Protein AF-A0A1R2CT62-F1 (afdb_monomer)

Structure (mmCIF, N/CA/C/O backbone):
data_AF-A0A1R2CT62-F1
#
_entry.id   AF-A0A1R2CT62-F1
#
loop_
_atom_site.group_PDB
_atom_site.id
_atom_site.type_symbol
_atom_site.label_atom_id
_atom_site.label_alt_id
_atom_site.label_comp_id
_atom_site.label_asym_id
_atom_site.label_entity_id
_atom_site.label_seq_id
_atom_site.pdbx_PDB_ins_code
_atom_site.Cartn_x
_atom_site.Cartn_y
_atom_site.Cartn_z
_atom_site.occupancy
_atom_site.B_iso_or_equiv
_atom_site.auth_seq_id
_atom_site.auth_comp_id
_atom_site.auth_asym_id
_atom_site.auth_atom_id
_atom_site.pdbx_PDB_model_num
ATOM 1 N N . MET A 1 1 ? -86.715 -60.891 124.800 1.00 49.69 1 MET A N 1
ATOM 2 C CA . MET A 1 1 ? -87.182 -59.932 123.768 1.00 49.69 1 MET A CA 1
ATOM 3 C C . MET A 1 1 ? -86.561 -58.540 123.911 1.00 49.69 1 MET A C 1
ATOM 5 O O . MET A 1 1 ? -86.033 -58.045 122.928 1.00 49.69 1 MET A O 1
ATOM 9 N N . TRP A 1 2 ? -86.536 -57.931 125.104 1.00 50.94 2 TRP A N 1
ATOM 10 C CA . TRP A 1 2 ? -86.015 -56.563 125.315 1.00 50.94 2 TRP A CA 1
ATOM 11 C C . TRP A 1 2 ? -84.510 -56.355 125.034 1.00 50.94 2 TRP A C 1
ATOM 13 O O . TRP A 1 2 ? -84.116 -55.269 124.623 1.00 50.94 2 TRP A O 1
ATOM 23 N N . SER A 1 3 ? -83.669 -57.382 125.193 1.00 56.50 3 SER A N 1
ATOM 24 C CA . SER A 1 3 ? -82.226 -57.294 124.897 1.00 56.50 3 SER A CA 1
ATOM 25 C C . SER A 1 3 ? -81.911 -57.166 123.395 1.00 56.50 3 SER A C 1
ATOM 27 O O . SER A 1 3 ? -80.983 -56.441 123.051 1.00 56.50 3 SER A O 1
ATOM 29 N N . ASN A 1 4 ? -82.707 -57.771 122.503 1.00 60.12 4 ASN A N 1
ATOM 30 C CA . ASN A 1 4 ? -82.481 -57.675 121.052 1.00 60.12 4 ASN A CA 1
ATOM 31 C C . ASN A 1 4 ? -82.849 -56.297 120.497 1.00 60.12 4 ASN A C 1
ATOM 33 O O . ASN A 1 4 ? -82.135 -55.769 119.657 1.00 60.12 4 ASN A O 1
ATOM 37 N N . ILE A 1 5 ? -83.930 -55.687 120.993 1.00 60.44 5 ILE A N 1
ATOM 38 C CA . ILE A 1 5 ? -84.374 -54.358 120.538 1.00 60.44 5 ILE A CA 1
ATOM 39 C C . ILE A 1 5 ? -83.326 -53.292 120.883 1.00 60.44 5 ILE A C 1
ATOM 41 O O . ILE A 1 5 ? -83.066 -52.398 120.084 1.00 60.44 5 ILE A O 1
ATOM 45 N N . LYS A 1 6 ? -82.684 -53.407 122.052 1.00 66.56 6 LYS A N 1
ATOM 46 C CA . LYS A 1 6 ? -81.653 -52.463 122.496 1.00 66.56 6 LYS A CA 1
ATOM 47 C C . LYS A 1 6 ? -80.358 -52.580 121.681 1.00 66.56 6 LYS A C 1
ATOM 49 O O . LYS A 1 6 ? -79.756 -51.557 121.377 1.00 66.56 6 LYS A O 1
ATOM 54 N N . ASN A 1 7 ? -79.974 -53.796 121.282 1.00 72.06 7 ASN A N 1
ATOM 55 C CA . ASN A 1 7 ? -78.826 -54.009 120.395 1.00 72.06 7 ASN A CA 1
ATOM 56 C C . ASN A 1 7 ? -79.101 -53.493 118.978 1.00 72.06 7 ASN A C 1
ATOM 58 O O . ASN A 1 7 ? -78.291 -52.736 118.459 1.00 72.06 7 ASN A O 1
ATOM 62 N N . ILE A 1 8 ? -80.275 -53.792 118.410 1.00 70.56 8 ILE A N 1
ATOM 63 C CA . ILE A 1 8 ? -80.673 -53.296 117.080 1.00 70.56 8 ILE A CA 1
ATOM 64 C C . ILE A 1 8 ? -80.717 -51.760 117.059 1.00 70.56 8 ILE A C 1
ATOM 66 O O . ILE A 1 8 ? -80.268 -51.139 116.101 1.00 70.56 8 ILE A O 1
ATOM 70 N N . ALA A 1 9 ? -81.218 -51.127 118.125 1.00 70.75 9 ALA A N 1
ATOM 71 C CA . ALA A 1 9 ? -81.239 -49.669 118.230 1.00 70.75 9 ALA A CA 1
ATOM 72 C C . ALA A 1 9 ? -79.828 -49.062 118.326 1.00 70.75 9 ALA A C 1
ATOM 74 O O . ALA A 1 9 ? -79.563 -48.046 117.690 1.00 70.75 9 ALA A O 1
ATOM 75 N N . ASN A 1 10 ? -78.913 -49.681 119.079 1.00 76.88 10 ASN A N 1
ATOM 76 C CA . ASN A 1 10 ? -77.524 -49.223 119.153 1.00 76.88 10 ASN A CA 1
ATOM 77 C C . ASN A 1 10 ? -76.788 -49.397 117.818 1.00 76.88 10 ASN A C 1
ATOM 79 O O . ASN A 1 10 ? -76.099 -48.477 117.393 1.00 76.88 10 ASN A O 1
ATOM 83 N N . GLU A 1 11 ? -76.958 -50.532 117.141 1.00 77.31 11 GLU A N 1
ATOM 84 C CA . GLU A 1 11 ? -76.366 -50.776 115.819 1.00 77.31 11 GLU A CA 1
ATOM 85 C C . GLU A 1 11 ? -76.900 -49.787 114.776 1.00 77.31 11 GLU A C 1
ATOM 87 O O . GLU A 1 11 ? -76.126 -49.252 113.989 1.00 77.31 11 GLU A O 1
ATOM 92 N N . ALA A 1 12 ? -78.196 -49.460 114.821 1.00 72.69 12 ALA A N 1
ATOM 93 C CA . ALA A 1 12 ? -78.788 -48.448 113.949 1.00 72.69 12 ALA A CA 1
ATOM 94 C C . ALA A 1 12 ? -78.240 -47.035 114.219 1.00 72.69 12 ALA A C 1
ATOM 96 O O . ALA A 1 12 ? -78.052 -46.265 113.280 1.00 72.69 12 ALA A O 1
ATOM 97 N N . ILE A 1 13 ? -77.964 -46.688 115.481 1.00 73.75 13 ILE A N 1
ATOM 98 C CA . ILE A 1 13 ? -77.362 -45.396 115.842 1.00 73.75 13 ILE A CA 1
ATOM 99 C C . ILE A 1 13 ? -75.909 -45.324 115.366 1.00 73.75 13 ILE A C 1
ATOM 101 O O . ILE A 1 13 ? -75.524 -44.315 114.781 1.00 73.75 13 ILE A O 1
ATOM 105 N N . VAL A 1 14 ? -75.117 -46.381 115.573 1.00 79.38 14 VAL A N 1
ATOM 106 C CA . VAL A 1 14 ? -73.725 -46.438 115.097 1.00 79.38 14 VAL A CA 1
ATOM 107 C C . VAL A 1 14 ? -73.685 -46.371 113.570 1.00 79.38 14 VAL A C 1
ATOM 109 O O . VAL A 1 14 ? -72.989 -45.522 113.028 1.00 79.38 14 VAL A O 1
ATOM 112 N N . ALA A 1 15 ? -74.526 -47.145 112.878 1.00 74.75 15 ALA A N 1
ATOM 113 C CA . ALA A 1 15 ? -74.627 -47.093 111.422 1.00 74.75 15 ALA A CA 1
ATOM 114 C C . ALA A 1 15 ? -75.057 -45.707 110.913 1.00 74.75 15 ALA A C 1
ATOM 116 O O . ALA A 1 15 ? -74.540 -45.233 109.909 1.00 74.75 15 ALA A O 1
ATOM 117 N N . ALA A 1 16 ? -75.975 -45.021 111.601 1.00 71.56 16 ALA A N 1
ATOM 118 C CA . ALA A 1 16 ? -76.387 -43.669 111.222 1.00 71.56 16 ALA A CA 1
ATOM 119 C C . ALA A 1 16 ? -75.278 -42.624 111.438 1.00 71.56 16 ALA A C 1
ATOM 121 O O . ALA A 1 16 ? -75.177 -41.675 110.659 1.00 71.56 16 ALA A O 1
ATOM 122 N N . ILE A 1 17 ? -74.451 -42.787 112.477 1.00 74.44 17 ILE A N 1
ATOM 123 C CA . ILE A 1 17 ? -73.275 -41.941 112.716 1.00 74.44 17 ILE A CA 1
ATOM 124 C C . ILE A 1 17 ? -72.226 -42.193 111.631 1.00 74.44 17 ILE A C 1
ATOM 126 O O . ILE A 1 17 ? -71.783 -41.227 111.013 1.00 74.44 17 ILE A O 1
ATOM 130 N N . ASP A 1 18 ? -71.920 -43.457 111.332 1.00 78.38 18 ASP A N 1
ATOM 131 C CA . ASP A 1 18 ? -70.970 -43.836 110.282 1.00 78.38 18 ASP A CA 1
ATOM 132 C C . ASP A 1 18 ? -71.423 -43.319 108.911 1.00 78.38 18 ASP A C 1
ATOM 134 O O . ASP A 1 18 ? -70.641 -42.710 108.188 1.00 78.38 18 ASP A O 1
ATOM 138 N N . ILE A 1 19 ? -72.712 -43.452 108.575 1.00 75.12 19 ILE A N 1
ATOM 139 C CA . ILE A 1 19 ? -73.281 -42.911 107.330 1.00 75.12 19 ILE A CA 1
ATOM 140 C C . ILE A 1 19 ? -73.160 -41.386 107.285 1.00 75.12 19 ILE A C 1
ATOM 142 O O . ILE A 1 19 ? -72.791 -40.827 106.256 1.00 75.12 19 ILE A O 1
ATOM 146 N N . LYS A 1 20 ? -73.462 -40.685 108.383 1.00 75.38 20 LYS A N 1
ATOM 147 C CA . LYS A 1 20 ? -73.375 -39.219 108.427 1.00 75.38 20 LYS A CA 1
ATOM 148 C C . LYS A 1 20 ? -71.933 -38.735 108.284 1.00 75.38 20 LYS A C 1
ATOM 150 O O . LYS A 1 20 ? -71.698 -37.729 107.619 1.00 75.38 20 LYS A O 1
ATOM 155 N N . GLN A 1 21 ? -70.996 -39.435 108.911 1.00 75.38 21 GLN A N 1
ATOM 156 C CA . GLN A 1 21 ? -69.579 -39.119 108.841 1.00 75.38 21 GLN A CA 1
ATOM 157 C C . GLN A 1 21 ? -69.040 -39.384 107.434 1.00 75.38 21 GLN A C 1
ATOM 159 O O . GLN A 1 21 ? -68.400 -38.510 106.861 1.00 75.38 21 GLN A O 1
ATOM 164 N N . HIS A 1 22 ? -69.447 -40.492 106.815 1.00 76.75 22 HIS A N 1
ATOM 165 C CA . HIS A 1 22 ? -69.064 -40.814 105.447 1.00 76.75 22 HIS A CA 1
ATOM 166 C C . HIS A 1 22 ? -69.662 -39.844 104.411 1.00 76.75 22 HIS A C 1
ATOM 168 O O . HIS A 1 22 ? -68.972 -39.433 103.486 1.00 76.75 22 HIS A O 1
ATOM 174 N N . ILE A 1 23 ? -70.914 -39.396 104.584 1.00 74.12 23 ILE A N 1
ATOM 175 C CA . ILE A 1 23 ? -71.514 -38.347 103.735 1.00 74.12 23 ILE A CA 1
ATOM 176 C C . ILE A 1 23 ? -70.760 -37.018 103.880 1.00 74.12 23 ILE A C 1
ATOM 178 O O . ILE A 1 23 ? -70.582 -36.309 102.892 1.00 74.12 23 ILE A O 1
ATOM 182 N N . ALA A 1 24 ? -70.323 -36.665 105.092 1.00 68.88 24 ALA A N 1
ATOM 183 C CA . ALA A 1 24 ? -69.544 -35.451 105.317 1.00 68.88 24 ALA A CA 1
ATOM 184 C C . ALA A 1 24 ? -68.143 -35.538 104.689 1.00 68.88 24 ALA A C 1
ATOM 186 O O . ALA A 1 24 ? -67.686 -34.549 104.125 1.00 68.88 24 ALA A O 1
ATOM 187 N N . GLU A 1 25 ? -67.497 -36.705 104.744 1.00 75.31 25 GLU A N 1
ATOM 188 C CA . GLU A 1 25 ? -66.210 -36.970 104.087 1.00 75.31 25 GLU A CA 1
ATOM 189 C C . GLU A 1 25 ? -66.341 -36.891 102.561 1.00 75.31 25 GLU A C 1
ATOM 191 O O . GLU A 1 25 ? -65.641 -36.102 101.940 1.00 75.31 25 GLU A O 1
ATOM 196 N N . VAL A 1 26 ? -67.320 -37.582 101.964 1.00 73.56 26 VAL A N 1
ATOM 197 C CA . VAL A 1 26 ? -67.552 -37.546 100.507 1.00 73.56 26 VAL A CA 1
ATOM 198 C C . VAL A 1 26 ? -67.885 -36.132 100.016 1.00 73.56 26 VAL A C 1
ATOM 200 O O . VAL A 1 26 ? -67.365 -35.697 98.992 1.00 73.56 26 VAL A O 1
ATOM 203 N N . ALA A 1 27 ? -68.717 -35.384 100.746 1.00 66.50 27 ALA A N 1
ATOM 204 C CA . ALA A 1 27 ? -69.047 -34.009 100.375 1.00 66.50 27 ALA A CA 1
ATOM 205 C C . ALA A 1 27 ? -67.852 -33.050 100.527 1.00 66.50 27 ALA A C 1
ATOM 207 O O . ALA A 1 27 ? -67.739 -32.089 99.766 1.00 66.50 27 ALA A O 1
ATOM 208 N N . ASN A 1 28 ? -66.965 -33.288 101.497 1.00 74.12 28 ASN A N 1
ATOM 209 C CA . ASN A 1 28 ? -65.741 -32.508 101.662 1.00 74.12 28 ASN A CA 1
ATOM 210 C C . ASN A 1 28 ? -64.727 -32.823 100.548 1.00 74.12 28 ASN A C 1
ATOM 212 O O . ASN A 1 28 ? -64.173 -31.898 99.956 1.00 74.12 28 ASN A O 1
ATOM 216 N N . ASP A 1 29 ? -64.575 -34.101 100.199 1.00 72.06 29 ASP A N 1
ATOM 217 C CA . ASP A 1 29 ? -63.696 -34.563 99.123 1.00 72.06 29 ASP A CA 1
ATOM 218 C C . ASP A 1 29 ? -64.155 -34.030 97.751 1.00 72.06 29 ASP A C 1
ATOM 220 O O . ASP A 1 29 ? -63.332 -33.583 96.953 1.00 72.06 29 ASP A O 1
ATOM 224 N N . GLU A 1 30 ? -65.464 -33.982 97.467 1.00 69.81 30 GLU A N 1
ATOM 225 C CA . GLU A 1 30 ? -65.993 -33.392 96.222 1.00 69.81 30 GLU A CA 1
ATOM 226 C C . GLU A 1 30 ? -65.703 -31.886 96.100 1.00 69.81 30 GLU A C 1
ATOM 228 O O . GLU A 1 30 ? -65.381 -31.394 95.013 1.00 69.81 30 GLU A O 1
ATOM 233 N N . VAL A 1 31 ? -65.794 -31.139 97.205 1.00 71.88 31 VAL A N 1
ATOM 234 C CA . VAL A 1 31 ? -65.467 -29.704 97.232 1.00 71.88 31 VAL A CA 1
ATOM 235 C C . VAL A 1 31 ? -63.963 -29.488 97.054 1.00 71.88 31 VAL A C 1
ATOM 237 O O . VAL A 1 31 ? -63.555 -28.576 96.332 1.00 71.88 31 VAL A O 1
ATOM 240 N N . GLU A 1 32 ? -63.130 -30.340 97.649 1.00 69.75 32 GLU A N 1
ATOM 241 C CA . GLU A 1 32 ? -61.673 -30.290 97.506 1.00 69.75 32 GLU A CA 1
ATOM 242 C C . GLU A 1 32 ? -61.221 -30.624 96.073 1.00 69.75 32 GLU A C 1
ATOM 244 O O . GLU A 1 32 ? -60.390 -29.910 95.501 1.00 69.75 32 GLU A O 1
ATOM 249 N N . VAL A 1 33 ? -61.836 -31.629 95.437 1.00 71.88 33 VAL A N 1
ATOM 250 C CA . VAL A 1 33 ? -61.599 -31.978 94.025 1.00 71.88 33 VAL A CA 1
ATOM 251 C C . VAL A 1 33 ? -62.024 -30.844 93.092 1.00 71.88 33 VAL A C 1
ATOM 253 O O . VAL A 1 33 ? -61.304 -30.510 92.153 1.00 71.88 33 VAL A O 1
ATOM 256 N N . LYS A 1 34 ? -63.169 -30.203 93.344 1.00 74.19 34 LYS A N 1
ATOM 257 C CA . LYS A 1 34 ? -63.628 -29.088 92.506 1.00 74.19 34 LYS A CA 1
ATOM 258 C C . LYS A 1 34 ? -62.715 -27.865 92.623 1.00 74.19 34 LYS A C 1
ATOM 260 O O . LYS A 1 34 ? -62.349 -27.284 91.604 1.00 74.19 34 LYS A O 1
ATOM 265 N N . ASN A 1 35 ? -62.308 -27.511 93.841 1.00 72.50 35 ASN A N 1
ATOM 266 C CA . ASN A 1 35 ? -61.387 -26.397 94.069 1.00 72.50 35 ASN A CA 1
ATOM 267 C C . ASN A 1 35 ? -60.013 -26.665 93.434 1.00 72.50 35 ASN A C 1
ATOM 269 O O . ASN A 1 35 ? -59.437 -25.774 92.813 1.00 72.50 35 ASN A O 1
ATOM 273 N N . THR A 1 36 ? -59.490 -27.891 93.535 1.00 72.88 36 THR A N 1
ATOM 274 C CA . THR A 1 36 ? -58.217 -28.253 92.889 1.00 72.88 36 THR A CA 1
ATOM 275 C C . THR A 1 36 ? -58.317 -28.227 91.366 1.00 72.88 36 THR A C 1
ATOM 277 O O . THR A 1 36 ? -57.392 -27.735 90.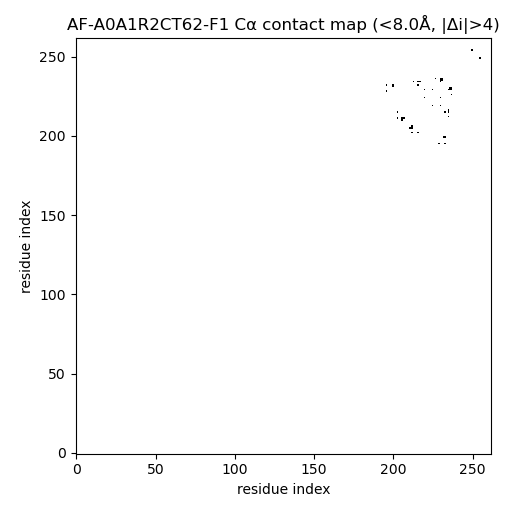723 1.00 72.88 36 THR A O 1
ATOM 280 N N . LEU A 1 37 ? -59.438 -28.660 90.780 1.00 73.62 37 LEU A N 1
ATOM 281 C CA . LEU A 1 37 ? -59.655 -28.591 89.332 1.00 73.62 37 LEU A CA 1
ATOM 282 C C . LEU A 1 37 ? -59.695 -27.142 88.817 1.00 73.62 37 LEU A C 1
ATOM 284 O O . LEU A 1 37 ? -58.998 -26.828 87.856 1.00 73.62 37 LEU A O 1
ATOM 288 N N . GLU A 1 38 ? -60.436 -26.247 89.484 1.00 74.88 38 GLU A N 1
ATOM 289 C CA . GLU A 1 38 ? -60.481 -24.816 89.128 1.00 74.88 38 GLU A CA 1
ATOM 290 C C . GLU A 1 38 ? -59.098 -24.155 89.248 1.00 74.88 38 GLU A C 1
ATOM 292 O O . GLU A 1 38 ? -58.719 -23.345 88.399 1.00 74.88 38 GLU A O 1
ATOM 297 N N . THR A 1 39 ? -58.313 -24.543 90.259 1.00 74.50 39 THR A N 1
ATOM 298 C CA . THR A 1 39 ? -56.939 -24.045 90.438 1.00 74.50 39 THR A CA 1
ATOM 299 C C . THR A 1 39 ? -56.029 -24.523 89.300 1.00 74.50 39 THR A C 1
ATOM 301 O O . THR A 1 39 ? -55.298 -23.728 88.715 1.00 74.50 39 THR A O 1
ATOM 304 N N . VAL A 1 40 ? -56.118 -25.803 88.917 1.00 75.81 40 VAL A N 1
ATOM 305 C CA . VAL A 1 40 ? -55.340 -26.381 87.806 1.00 75.81 40 VAL A CA 1
ATOM 306 C C . VAL A 1 40 ? -55.729 -25.765 86.459 1.00 75.81 40 VAL A C 1
ATOM 308 O O . VAL A 1 40 ? -54.853 -25.488 85.642 1.00 75.81 40 VAL A O 1
ATOM 311 N N . GLU A 1 41 ? -57.016 -25.519 86.209 1.00 72.25 41 GLU A N 1
ATOM 312 C CA . GLU A 1 41 ? -57.482 -24.859 84.982 1.00 72.25 41 GLU A CA 1
ATOM 313 C C . GLU A 1 41 ? -57.010 -23.402 84.893 1.00 72.25 41 GLU A C 1
ATOM 315 O O . GLU A 1 41 ? -56.575 -22.965 83.823 1.00 72.25 41 GLU A O 1
ATOM 320 N N . GLN A 1 42 ? -57.031 -22.660 86.006 1.00 75.44 42 GLN A N 1
ATOM 321 C CA . GLN A 1 42 ? -56.461 -21.312 86.059 1.00 75.44 42 GLN A CA 1
ATOM 322 C C . GLN A 1 42 ? -54.949 -21.326 85.827 1.00 75.44 42 GLN A C 1
ATOM 324 O O . GLN A 1 42 ? -54.464 -20.558 84.994 1.00 75.44 42 GLN A O 1
ATOM 329 N N . ASP A 1 43 ? -54.211 -22.225 86.477 1.00 76.25 43 ASP A N 1
ATOM 330 C CA . ASP A 1 43 ? -52.759 -22.338 86.310 1.00 76.25 43 ASP A CA 1
ATOM 331 C C . ASP A 1 43 ? -52.373 -22.748 84.880 1.00 76.25 43 ASP A C 1
ATOM 333 O O . ASP A 1 43 ? -51.411 -22.222 84.313 1.00 76.25 43 ASP A O 1
ATOM 337 N N . LEU A 1 44 ? -53.129 -23.652 84.247 1.00 77.75 44 LEU A N 1
ATOM 338 C CA . LEU A 1 44 ? -52.939 -24.019 82.840 1.00 77.75 44 LEU A CA 1
ATOM 339 C C . LEU A 1 44 ? -53.262 -22.850 81.901 1.00 77.75 44 LEU A C 1
ATOM 341 O O . LEU A 1 44 ? -52.512 -22.606 80.954 1.00 77.75 44 LEU A O 1
ATOM 345 N N . GLY A 1 45 ? -54.337 -22.104 82.174 1.00 76.62 45 GLY A N 1
ATOM 346 C CA . GLY A 1 45 ? -54.720 -20.919 81.407 1.00 76.62 45 GLY A CA 1
ATOM 347 C C . GLY A 1 45 ? -53.672 -19.806 81.473 1.00 76.62 45 GLY A C 1
ATOM 348 O O . GLY A 1 45 ? -53.310 -19.241 80.438 1.00 76.62 45 GLY A O 1
ATOM 349 N N . VAL A 1 46 ? -53.131 -19.535 82.664 1.00 77.88 46 VAL A N 1
ATOM 350 C CA . VAL A 1 46 ? -52.063 -18.544 82.876 1.00 77.88 46 VAL A CA 1
ATOM 351 C C . VAL A 1 46 ? -50.767 -18.987 82.196 1.00 77.88 46 VAL A C 1
ATOM 353 O O . VAL A 1 46 ? -50.176 -18.203 81.457 1.00 77.88 46 VAL A O 1
ATOM 356 N N . ASN A 1 47 ? -50.367 -20.256 82.337 1.00 80.44 47 ASN A N 1
ATOM 357 C CA . ASN A 1 47 ? -49.168 -20.779 81.673 1.00 80.44 47 ASN A CA 1
ATOM 358 C C . ASN A 1 47 ? -49.271 -20.741 80.140 1.00 80.44 47 ASN A C 1
ATOM 360 O O . ASN A 1 47 ? -48.284 -20.448 79.460 1.00 80.44 47 ASN A O 1
ATOM 364 N N . PHE A 1 48 ? -50.452 -21.018 79.578 1.00 85.31 48 PHE A N 1
ATOM 365 C CA . PHE A 1 48 ? -50.675 -20.927 78.135 1.00 85.31 48 PHE A CA 1
ATOM 366 C C . PHE A 1 48 ? -50.563 -19.480 77.634 1.00 85.31 48 PHE A C 1
ATOM 368 O O . PHE A 1 48 ? -49.868 -19.221 76.650 1.00 85.31 48 PHE A O 1
ATOM 375 N N . LEU A 1 49 ? -51.200 -18.532 78.329 1.00 87.19 49 LEU A N 1
ATOM 376 C CA . LEU A 1 49 ? -51.120 -17.103 78.013 1.00 87.19 49 LEU A CA 1
ATOM 377 C C . LEU A 1 49 ? -49.686 -16.574 78.112 1.00 87.19 49 LEU A C 1
ATOM 379 O O . LEU A 1 49 ? -49.228 -15.899 77.192 1.00 87.19 49 LEU A O 1
ATOM 383 N N . ASP A 1 50 ? -48.955 -16.925 79.168 1.00 88.69 50 ASP A N 1
ATOM 384 C CA . ASP A 1 50 ? -47.566 -16.500 79.352 1.00 88.69 50 ASP A CA 1
ATOM 385 C C . ASP A 1 50 ? -46.641 -17.054 78.263 1.00 88.69 50 ASP A C 1
ATOM 387 O O . ASP A 1 50 ? -45.785 -16.327 77.748 1.00 88.69 50 ASP A O 1
ATOM 391 N N . ASN A 1 51 ? -46.822 -18.318 77.868 1.00 87.38 51 ASN A N 1
ATOM 392 C CA . ASN A 1 51 ? -46.072 -18.901 76.756 1.00 87.38 51 ASN A CA 1
ATOM 393 C C . ASN A 1 51 ? -46.413 -18.225 75.425 1.00 87.38 51 ASN A C 1
ATOM 395 O O . ASN A 1 51 ? -45.500 -17.853 74.689 1.00 87.38 51 ASN A O 1
ATOM 399 N N . TYR A 1 52 ? -47.694 -17.977 75.145 1.00 92.50 52 TYR A N 1
ATOM 400 C CA . TYR A 1 52 ? -48.115 -17.288 73.925 1.00 92.50 52 TYR A CA 1
ATOM 401 C C . TYR A 1 52 ? -47.561 -15.855 73.847 1.00 92.50 52 TYR A C 1
ATOM 403 O O . TYR A 1 52 ? -47.046 -15.436 72.811 1.00 92.50 52 TYR A O 1
ATOM 411 N N . ILE A 1 53 ? -47.605 -15.101 74.951 1.00 92.19 53 ILE A N 1
ATOM 412 C CA . ILE A 1 53 ? -47.041 -13.745 75.034 1.00 92.19 53 ILE A CA 1
ATOM 413 C C . ILE A 1 53 ? -45.524 -13.777 74.807 1.00 92.19 53 ILE A C 1
ATOM 415 O O . ILE A 1 53 ? -44.993 -12.924 74.089 1.00 92.19 53 ILE A O 1
ATOM 419 N N . LYS A 1 54 ? -44.816 -14.756 75.387 1.00 93.88 54 LYS A N 1
ATOM 420 C CA . LYS A 1 54 ? -43.374 -14.934 75.166 1.00 93.88 54 LYS A CA 1
ATOM 421 C C . LYS A 1 54 ? -43.065 -15.229 73.701 1.00 93.88 54 LYS A C 1
ATOM 423 O O . LYS A 1 54 ? -42.254 -14.511 73.123 1.00 93.88 54 LYS A O 1
ATOM 428 N N . GLU A 1 55 ? -43.735 -16.204 73.090 1.00 92.62 55 GLU A N 1
ATOM 429 C CA . GLU A 1 55 ? -43.542 -16.544 71.674 1.00 92.62 55 GLU A CA 1
ATOM 430 C C . GLU A 1 55 ? -43.847 -15.357 70.757 1.00 92.62 55 GLU A C 1
ATOM 432 O O . GLU A 1 55 ? -43.053 -15.043 69.868 1.00 92.62 55 GLU A O 1
ATOM 437 N N . HIS A 1 56 ? -44.945 -14.638 71.008 1.00 94.25 56 HIS A N 1
ATOM 438 C CA . HIS A 1 56 ? -45.309 -13.451 70.239 1.00 94.25 56 HIS A CA 1
ATOM 439 C C . HIS A 1 56 ? -44.246 -12.348 70.341 1.00 94.25 56 HIS A C 1
ATOM 441 O O . HIS A 1 56 ? -43.859 -11.759 69.329 1.00 94.25 56 HIS A O 1
ATOM 447 N N . ASN A 1 57 ? -43.730 -12.081 71.544 1.00 93.69 57 ASN A N 1
ATOM 448 C CA . ASN A 1 57 ? -42.662 -11.101 71.740 1.00 93.69 57 ASN A CA 1
ATOM 449 C C . ASN A 1 57 ? -41.353 -11.539 71.068 1.00 93.69 57 ASN A C 1
ATOM 451 O O . ASN A 1 57 ? -40.682 -10.708 70.453 1.00 93.69 57 ASN A O 1
ATOM 455 N N . THR A 1 58 ? -41.010 -12.828 71.120 1.00 95.19 58 THR A N 1
ATOM 456 C CA . THR A 1 58 ? -39.850 -13.381 70.408 1.00 95.19 58 THR A CA 1
ATOM 457 C C . THR A 1 58 ? -39.991 -13.205 68.896 1.00 95.19 58 THR A C 1
ATOM 459 O O . THR A 1 58 ? -39.073 -12.685 68.264 1.00 95.19 58 THR A O 1
ATOM 462 N N . LEU A 1 59 ? -41.145 -13.551 68.319 1.00 95.12 59 LEU A N 1
ATOM 463 C CA . LEU A 1 59 ? -41.443 -13.360 66.895 1.00 95.12 59 LEU A CA 1
ATOM 464 C C . LEU A 1 59 ? -41.381 -11.888 66.483 1.00 95.12 59 LEU A C 1
ATOM 466 O O . LEU A 1 59 ? -40.808 -11.557 65.448 1.00 95.12 59 LEU A O 1
ATOM 470 N N . LYS A 1 60 ? -41.919 -10.987 67.309 1.00 94.88 60 LYS A N 1
ATOM 471 C CA . LYS A 1 60 ? -41.853 -9.542 67.066 1.00 94.88 60 LYS A CA 1
ATOM 472 C C . LYS A 1 60 ? -40.407 -9.042 67.013 1.00 94.88 60 LYS A C 1
ATOM 474 O O . LYS A 1 60 ? -40.071 -8.265 66.123 1.00 94.88 60 LYS A O 1
ATOM 479 N N . LEU A 1 61 ? -39.548 -9.492 67.931 1.00 95.12 61 LEU A N 1
ATOM 480 C CA . LEU A 1 61 ? -38.126 -9.132 67.932 1.00 95.12 61 LEU A CA 1
ATOM 481 C C . LEU A 1 61 ? -37.388 -9.716 66.719 1.00 95.12 61 LEU A C 1
ATOM 483 O O . LEU A 1 61 ? -36.614 -9.003 66.086 1.00 95.12 61 LEU A O 1
ATOM 487 N N . GLN A 1 62 ? -37.671 -10.969 66.355 1.00 95.12 62 GLN A N 1
ATOM 488 C CA . GLN A 1 62 ? -37.108 -11.603 65.157 1.00 95.12 62 GLN A CA 1
ATOM 489 C C . GLN A 1 62 ? -37.527 -10.879 63.873 1.00 95.12 62 GLN A C 1
ATOM 491 O O . GLN A 1 62 ? -36.702 -10.691 62.984 1.00 95.12 62 GLN A O 1
ATOM 496 N N . TYR A 1 63 ? -38.781 -10.428 63.781 1.00 95.81 63 TYR A N 1
ATOM 497 C CA . TYR A 1 63 ? -39.263 -9.655 62.639 1.00 95.81 63 TYR A CA 1
ATOM 498 C C . TYR A 1 63 ? -38.554 -8.300 62.522 1.00 95.81 63 TYR A C 1
ATOM 500 O O . TYR A 1 63 ? -38.166 -7.904 61.426 1.00 95.81 63 TYR A O 1
ATOM 508 N N . ILE A 1 64 ? -38.345 -7.601 63.643 1.00 95.19 64 ILE A N 1
ATOM 509 C CA . ILE A 1 64 ? -37.603 -6.330 63.663 1.00 95.19 64 ILE A CA 1
ATOM 510 C C . ILE A 1 64 ? -36.150 -6.543 63.217 1.00 95.19 64 ILE A C 1
ATOM 512 O O . ILE A 1 64 ? -35.662 -5.780 62.386 1.00 95.19 64 ILE A O 1
ATOM 516 N N . ASP A 1 65 ? -35.478 -7.583 63.724 1.00 95.44 65 ASP A N 1
ATOM 517 C CA . ASP A 1 65 ? -34.108 -7.927 63.316 1.00 95.44 65 ASP A CA 1
ATOM 518 C C . ASP A 1 65 ? -34.038 -8.262 61.820 1.00 95.44 65 ASP A C 1
ATOM 520 O O . ASP A 1 65 ? -33.203 -7.719 61.098 1.00 95.44 65 ASP A O 1
ATOM 524 N N . LEU A 1 66 ? -34.961 -9.090 61.320 1.00 96.00 66 LEU A N 1
ATOM 525 C CA . LEU A 1 66 ? -35.011 -9.460 59.907 1.00 96.00 66 LEU A CA 1
ATOM 526 C C . LEU A 1 66 ? -35.256 -8.245 59.005 1.00 96.00 66 LEU A C 1
ATOM 528 O O . LEU A 1 66 ? -34.584 -8.100 57.985 1.00 96.00 66 LEU A O 1
ATOM 532 N N . ASN A 1 67 ? -36.174 -7.355 59.387 1.00 95.31 67 ASN A N 1
ATOM 533 C CA . ASN A 1 67 ? -36.437 -6.136 58.629 1.00 95.31 67 ASN A CA 1
ATOM 534 C C . ASN A 1 67 ? -35.220 -5.197 58.641 1.00 95.31 67 ASN A C 1
ATOM 536 O O . ASN A 1 67 ? -34.869 -4.637 57.607 1.00 95.31 67 ASN A O 1
ATOM 540 N N . GLY A 1 68 ? -34.519 -5.096 59.776 1.00 95.06 68 GLY A N 1
ATOM 541 C CA . GLY A 1 68 ? -33.261 -4.355 59.870 1.00 95.06 68 GLY A CA 1
ATOM 542 C C . GLY A 1 68 ? -32.171 -4.920 58.953 1.00 95.06 68 GLY A C 1
ATOM 543 O O . GLY A 1 68 ? -31.504 -4.161 58.250 1.00 95.06 68 GLY A O 1
ATOM 544 N N . ARG A 1 69 ? -32.018 -6.250 58.893 1.00 95.56 69 ARG A N 1
ATOM 545 C CA . ARG A 1 69 ? -31.079 -6.909 57.967 1.00 95.56 69 ARG A CA 1
ATOM 546 C C . ARG A 1 69 ? -31.458 -6.681 56.506 1.00 95.56 69 ARG A C 1
ATOM 548 O O . ARG A 1 69 ? -30.581 -6.377 55.705 1.00 95.56 69 ARG A O 1
ATOM 555 N N . TYR A 1 70 ? -32.745 -6.777 56.178 1.00 95.88 70 TYR A N 1
ATOM 556 C CA . TYR A 1 70 ? -33.245 -6.508 54.831 1.00 95.88 70 TYR A CA 1
ATOM 557 C C . TYR A 1 70 ? -32.951 -5.070 54.386 1.00 95.88 70 TYR A C 1
ATOM 559 O O . TYR A 1 70 ? -32.491 -4.859 53.266 1.00 95.88 70 TYR A O 1
ATOM 567 N N . ASP A 1 71 ? -33.150 -4.082 55.263 1.00 96.25 71 ASP A N 1
ATOM 568 C CA . ASP A 1 71 ? -32.849 -2.681 54.953 1.00 96.25 71 ASP A CA 1
ATOM 569 C C . ASP A 1 71 ? -31.344 -2.446 54.736 1.00 96.25 71 ASP A C 1
ATOM 571 O O . ASP A 1 71 ? -30.956 -1.723 53.815 1.00 96.25 71 ASP A O 1
ATOM 575 N N . ILE A 1 72 ? -30.483 -3.093 55.532 1.00 96.31 72 ILE A N 1
ATOM 576 C CA . ILE A 1 72 ? -29.024 -3.057 55.335 1.00 96.31 72 ILE A CA 1
ATOM 577 C C . ILE A 1 72 ? -28.653 -3.664 53.979 1.00 96.31 7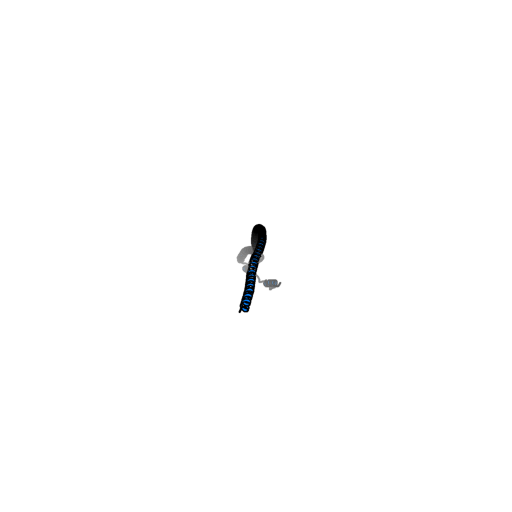2 ILE A C 1
ATOM 579 O O . ILE A 1 72 ? -27.914 -3.053 53.208 1.00 96.31 72 ILE A O 1
ATOM 583 N N . GLU A 1 73 ? -29.179 -4.845 53.664 1.00 97.00 73 GLU A N 1
ATOM 584 C CA . GLU A 1 73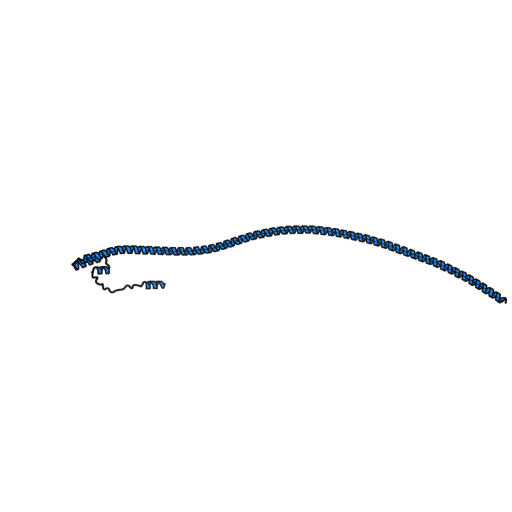 ? -28.853 -5.548 52.426 1.00 97.00 73 GLU A CA 1
ATOM 585 C C . GLU A 1 73 ? -29.363 -4.794 51.194 1.00 97.00 73 GLU A C 1
ATOM 587 O O . GLU A 1 73 ? -28.633 -4.631 50.218 1.00 97.00 73 GLU A O 1
ATOM 592 N N . LYS A 1 74 ? -30.564 -4.215 51.263 1.00 97.25 74 LYS A N 1
ATOM 593 C CA . LYS A 1 74 ? -31.094 -3.324 50.227 1.00 97.25 74 LYS A CA 1
ATOM 594 C C . LYS A 1 74 ? -30.179 -2.123 49.979 1.00 97.25 74 LYS A C 1
ATOM 596 O O . LYS A 1 74 ? -29.931 -1.785 48.821 1.00 97.25 74 LYS A O 1
ATOM 601 N N . ASN A 1 75 ? -29.671 -1.488 51.035 1.00 97.12 75 ASN A N 1
ATOM 602 C CA . ASN A 1 75 ? -28.735 -0.371 50.902 1.00 97.12 75 ASN A CA 1
ATOM 603 C C . ASN A 1 75 ? -27.399 -0.822 50.295 1.00 97.12 75 ASN A C 1
ATOM 605 O O . ASN A 1 75 ? -26.849 -0.116 49.451 1.00 97.12 75 ASN A O 1
ATOM 609 N N . ASN A 1 76 ? -26.901 -2.007 50.662 1.00 97.19 76 ASN A N 1
ATOM 610 C CA . ASN A 1 76 ? -25.694 -2.577 50.062 1.00 97.19 76 ASN A CA 1
ATOM 611 C C . ASN A 1 76 ? -25.877 -2.804 48.557 1.00 97.19 76 ASN A C 1
ATOM 613 O O . ASN A 1 76 ? -25.068 -2.310 47.778 1.00 97.19 76 ASN A O 1
ATOM 617 N N . TRP A 1 77 ? -26.982 -3.424 48.134 1.00 97.12 77 TRP A N 1
ATOM 618 C CA . TRP A 1 77 ? -27.293 -3.615 46.712 1.00 97.12 77 TRP A CA 1
ATOM 619 C C . TRP A 1 77 ? -27.428 -2.295 45.944 1.00 97.12 77 TRP A C 1
ATOM 621 O O . TRP A 1 77 ? -26.987 -2.194 44.801 1.00 97.12 77 TRP A O 1
ATOM 631 N N . GLN A 1 78 ? -28.017 -1.261 46.553 1.00 97.12 78 GLN A N 1
ATOM 632 C CA . GLN A 1 78 ? -28.092 0.070 45.939 1.00 97.12 78 GLN A CA 1
ATOM 633 C C . GLN A 1 78 ? -26.710 0.713 45.781 1.00 97.12 78 GLN A C 1
ATOM 635 O O . GLN A 1 78 ? -26.433 1.314 44.742 1.00 97.12 78 GLN A O 1
ATOM 640 N N . ASN A 1 79 ? -25.839 0.563 46.780 1.00 97.00 79 ASN A N 1
ATOM 641 C CA . ASN A 1 79 ? -24.470 1.066 46.725 1.00 97.00 79 ASN A CA 1
ATOM 642 C C . ASN A 1 79 ? -23.639 0.322 45.674 1.00 97.00 79 ASN A C 1
ATOM 644 O O . ASN A 1 79 ? -22.972 0.969 44.870 1.00 97.00 79 ASN A O 1
ATOM 648 N N . GLU A 1 80 ? -23.717 -1.009 45.632 1.00 96.94 80 GLU A N 1
ATOM 649 C CA . GLU A 1 80 ? -23.041 -1.826 44.619 1.00 96.94 80 GLU A CA 1
ATOM 650 C C . GLU A 1 80 ? -23.518 -1.467 43.214 1.00 96.94 80 GLU A C 1
ATOM 652 O O . GLU A 1 80 ? -22.704 -1.218 42.327 1.00 96.94 80 GLU A O 1
ATOM 657 N N . LYS A 1 81 ? -24.837 -1.347 43.015 1.00 96.25 81 LYS A N 1
ATOM 658 C CA . LYS A 1 81 ? -25.402 -0.910 41.736 1.00 96.25 81 LYS A CA 1
ATOM 659 C C . LYS A 1 81 ? -24.817 0.434 41.299 1.00 96.25 81 LYS A C 1
ATOM 661 O O . LYS A 1 81 ? -24.388 0.558 40.156 1.00 96.25 81 LYS A O 1
ATOM 666 N N . LYS A 1 82 ? -24.764 1.418 42.201 1.00 97.25 82 LYS A N 1
ATOM 667 C CA . LYS A 1 82 ? -24.202 2.740 41.901 1.00 97.25 82 LYS A CA 1
ATOM 668 C C . LYS A 1 82 ? -22.718 2.656 41.521 1.00 97.25 82 LYS A C 1
ATOM 670 O O . LYS A 1 82 ? -22.305 3.283 40.552 1.00 97.25 82 LYS A O 1
ATOM 675 N N . GLN A 1 83 ? -21.929 1.852 42.235 1.00 96.88 83 GLN A N 1
ATOM 676 C CA . GLN A 1 83 ? -20.512 1.638 41.914 1.00 96.88 83 GLN A CA 1
ATOM 677 C C . GLN A 1 83 ? -20.322 0.983 40.540 1.00 96.88 83 GLN A C 1
ATOM 679 O O . GLN A 1 83 ? -19.420 1.366 39.788 1.00 96.88 83 GLN A O 1
ATOM 684 N N . PHE A 1 84 ? -21.176 0.020 40.182 1.00 97.31 84 PHE A N 1
ATOM 685 C CA . PHE A 1 84 ? -21.145 -0.591 38.856 1.00 97.31 84 PHE A CA 1
ATOM 686 C C . PHE A 1 84 ? -21.536 0.403 37.763 1.00 97.31 84 PHE A C 1
ATOM 688 O O . PHE A 1 84 ? -20.854 0.459 36.746 1.00 97.31 84 PHE A O 1
ATOM 695 N N . GLU A 1 85 ? -22.570 1.220 37.973 1.00 97.31 85 GLU A N 1
ATOM 696 C CA . GLU A 1 85 ? -22.969 2.273 37.029 1.00 97.31 85 GLU A CA 1
ATOM 697 C C . GLU A 1 85 ? -21.843 3.297 36.805 1.00 97.31 85 GLU A C 1
ATOM 699 O O . GLU A 1 85 ? -21.548 3.647 35.662 1.00 97.31 85 GLU A O 1
ATOM 704 N N . GLU A 1 86 ? -21.153 3.722 37.867 1.00 97.00 86 GLU A N 1
ATOM 705 C CA . GLU A 1 86 ? -19.984 4.607 37.765 1.00 97.00 86 GLU A CA 1
ATOM 706 C C . GLU A 1 86 ? -18.839 3.946 36.981 1.00 97.00 86 GLU A C 1
ATOM 708 O O . GLU A 1 86 ? -18.239 4.568 36.103 1.00 97.00 86 GLU A O 1
ATOM 713 N N . THR A 1 87 ? -18.566 2.666 37.249 1.00 96.94 87 THR A N 1
ATOM 714 C CA . THR A 1 87 ? -17.518 1.908 36.550 1.00 96.94 87 THR A CA 1
ATOM 715 C C . THR A 1 87 ? -17.843 1.735 35.066 1.00 96.94 87 THR A C 1
ATOM 717 O O . THR A 1 87 ? -16.968 1.929 34.222 1.00 96.94 87 THR A O 1
ATOM 720 N N . ILE A 1 88 ? -19.097 1.412 34.734 1.00 97.06 88 ILE A N 1
ATOM 721 C CA . ILE A 1 88 ? -19.569 1.307 33.347 1.00 97.06 88 ILE A CA 1
ATOM 722 C C . ILE A 1 88 ? -19.384 2.648 32.636 1.00 97.06 88 ILE A C 1
ATOM 724 O O . ILE A 1 88 ? -18.790 2.671 31.562 1.00 97.06 88 ILE A O 1
ATOM 728 N N . GLY A 1 89 ? -19.779 3.764 33.256 1.00 97.00 89 GLY A N 1
ATOM 729 C CA . GLY A 1 89 ? -19.607 5.092 32.662 1.00 97.00 89 GLY A CA 1
ATOM 730 C C . GLY A 1 89 ? -18.142 5.446 32.372 1.00 97.00 89 GLY A C 1
ATOM 731 O O . GLY A 1 89 ? -17.836 6.007 31.319 1.00 97.00 89 GLY A O 1
ATOM 732 N N . ILE A 1 90 ? -17.212 5.074 33.261 1.00 96.62 90 ILE A N 1
ATOM 733 C CA . ILE A 1 90 ? -15.767 5.261 33.034 1.00 96.62 90 ILE A CA 1
ATOM 734 C C . ILE A 1 90 ? -15.287 4.418 31.846 1.00 96.62 90 ILE A C 1
ATOM 736 O O . ILE A 1 90 ? -14.532 4.911 31.005 1.00 96.62 90 ILE A O 1
ATOM 740 N N . LEU A 1 91 ? -15.715 3.156 31.764 1.00 96.62 91 LEU A N 1
ATOM 741 C CA . LEU A 1 91 ? -15.323 2.253 30.682 1.00 96.62 91 LEU A CA 1
ATOM 742 C C . LEU A 1 91 ? -15.886 2.699 29.330 1.00 96.62 91 LEU A C 1
ATOM 744 O O . LEU A 1 91 ? -15.152 2.693 28.347 1.00 96.62 91 LEU A O 1
ATOM 748 N N . GLU A 1 92 ? -17.145 3.134 29.274 1.00 97.19 92 GLU A N 1
ATOM 749 C CA . GLU A 1 92 ? -17.778 3.666 28.061 1.00 97.19 92 GLU A CA 1
ATOM 750 C C . GLU A 1 92 ? -17.089 4.945 27.567 1.00 97.19 92 GLU A C 1
ATOM 752 O O . GLU A 1 92 ? -16.829 5.093 26.369 1.00 97.19 92 GLU A O 1
ATOM 757 N N . ALA A 1 93 ? -16.726 5.849 28.482 1.00 96.06 93 ALA A N 1
ATOM 758 C CA . ALA A 1 93 ? -15.951 7.040 28.143 1.00 96.06 93 ALA A CA 1
ATOM 759 C C . ALA A 1 93 ? -14.554 6.673 27.613 1.00 96.06 93 ALA A C 1
ATOM 761 O O . ALA A 1 93 ? -14.112 7.227 26.606 1.00 96.06 93 ALA A O 1
ATOM 762 N N . GLY A 1 94 ? -13.884 5.706 28.250 1.00 96.75 94 GLY A N 1
ATOM 763 C CA . GLY A 1 94 ? -12.586 5.193 27.808 1.00 96.75 94 GLY A CA 1
ATOM 764 C C . GLY A 1 94 ? -12.643 4.534 26.426 1.00 96.75 94 GLY A C 1
ATOM 765 O O . GLY A 1 94 ? -11.779 4.795 25.592 1.00 96.75 94 GLY A O 1
ATOM 766 N N . LEU A 1 95 ? -13.681 3.736 26.160 1.00 96.38 95 LEU A N 1
ATOM 767 C CA . LEU A 1 95 ? -13.955 3.133 24.851 1.00 96.38 95 LEU A CA 1
ATOM 768 C C . LEU A 1 95 ? -14.170 4.201 23.779 1.00 96.38 95 LEU A C 1
ATOM 770 O O . LEU A 1 95 ? -13.520 4.162 22.742 1.00 96.38 95 LEU A O 1
ATOM 774 N N . THR A 1 96 ? -15.009 5.196 24.064 1.00 96.62 96 THR A N 1
ATOM 775 C CA . THR A 1 96 ? -15.301 6.285 23.120 1.00 96.62 96 THR A CA 1
ATOM 776 C C . THR A 1 96 ? -14.044 7.081 22.762 1.00 96.62 96 THR A C 1
ATOM 778 O O . THR A 1 96 ? -13.869 7.489 21.616 1.00 96.62 96 THR A O 1
ATOM 781 N N . GLU A 1 97 ? -13.155 7.319 23.729 1.00 96.81 97 GLU A N 1
ATOM 782 C CA . GLU A 1 97 ? -11.894 8.014 23.468 1.00 96.81 97 GLU A CA 1
ATOM 783 C C . GLU A 1 97 ? -10.927 7.153 22.646 1.00 96.81 97 GLU A C 1
ATOM 785 O O . GLU A 1 97 ? -10.313 7.648 21.701 1.00 96.81 97 GLU A O 1
ATOM 790 N N . LYS A 1 98 ? -10.854 5.848 22.934 1.00 96.62 98 LYS A N 1
ATOM 791 C CA . LYS A 1 98 ? -10.059 4.908 22.135 1.00 96.62 98 LYS A CA 1
ATOM 792 C C . LYS A 1 98 ? -10.570 4.756 20.709 1.00 96.62 98 LYS A C 1
ATOM 794 O O . LYS A 1 98 ? -9.755 4.711 19.793 1.00 96.62 98 LYS A O 1
ATOM 799 N N . ASP A 1 99 ? -11.879 4.760 20.494 1.00 97.38 99 ASP A N 1
ATOM 800 C CA . ASP A 1 99 ? -12.452 4.726 19.147 1.00 97.38 99 ASP A CA 1
ATOM 801 C C . ASP A 1 99 ? -12.066 5.967 18.329 1.00 97.38 99 ASP A C 1
ATOM 803 O O . ASP A 1 99 ? -11.753 5.854 17.140 1.00 97.38 99 ASP A O 1
ATOM 807 N N . LYS A 1 100 ? -12.016 7.153 18.953 1.00 96.69 100 LYS A N 1
ATOM 808 C CA . LYS A 1 100 ? -11.524 8.374 18.289 1.00 96.69 100 LYS A CA 1
ATOM 809 C C . LYS A 1 100 ? -10.041 8.282 17.948 1.00 96.69 100 LYS A C 1
ATOM 811 O O . LYS A 1 100 ? -9.665 8.653 16.840 1.00 96.69 100 LYS A O 1
ATOM 816 N N . GLU A 1 101 ? -9.219 7.791 18.875 1.00 97.00 101 GLU A N 1
ATOM 817 C CA . GLU A 1 101 ? -7.779 7.594 18.663 1.00 97.00 101 GLU A CA 1
ATOM 818 C C . GLU A 1 101 ? -7.531 6.637 17.490 1.00 97.00 101 GLU A C 1
ATOM 820 O O . GLU A 1 101 ? -6.828 6.993 16.548 1.00 97.00 101 GLU A O 1
ATOM 825 N N . ILE A 1 102 ? -8.203 5.481 17.477 1.00 97.06 102 ILE A N 1
ATOM 826 C CA . ILE A 1 102 ? -8.108 4.491 16.395 1.00 97.06 102 ILE A CA 1
ATOM 827 C C . ILE A 1 102 ? -8.575 5.082 15.061 1.00 97.06 102 ILE A C 1
ATOM 829 O O . ILE A 1 102 ? -7.941 4.856 14.030 1.00 97.06 102 ILE A O 1
ATOM 833 N N . THR A 1 103 ? -9.673 5.843 15.059 1.00 97.19 103 THR A N 1
ATOM 834 C CA . THR A 1 103 ? -10.186 6.487 13.839 1.00 97.19 103 THR A CA 1
ATOM 835 C C . THR A 1 103 ? -9.167 7.481 13.286 1.00 97.19 103 THR A C 1
ATOM 837 O O . THR A 1 103 ? -8.838 7.427 12.102 1.00 97.19 103 THR A O 1
ATOM 840 N N . TRP A 1 104 ? -8.605 8.330 14.147 1.00 97.62 104 TRP A N 1
ATOM 841 C CA . TRP A 1 104 ? -7.591 9.307 13.762 1.00 97.62 104 TRP A CA 1
ATOM 842 C C . TRP A 1 104 ? -6.307 8.642 13.246 1.00 97.62 104 TRP A C 1
ATOM 844 O O . TRP A 1 104 ? -5.786 9.027 12.197 1.00 97.62 104 TRP A O 1
ATOM 854 N N . GLU A 1 105 ? -5.812 7.603 13.927 1.00 97.25 105 GLU A N 1
ATOM 855 C CA . GLU A 1 105 ? -4.645 6.840 13.470 1.00 97.25 105 GLU A CA 1
ATOM 856 C C . GLU A 1 105 ? -4.906 6.171 12.118 1.00 97.25 105 GLU A C 1
ATOM 858 O O . GLU A 1 105 ? -4.054 6.210 11.229 1.00 97.25 105 GLU A O 1
ATOM 863 N N . SER A 1 106 ? -6.097 5.594 11.931 1.00 96.56 106 SER A N 1
ATOM 864 C CA . SER A 1 106 ? -6.496 4.968 10.670 1.00 96.56 106 SER A CA 1
ATOM 865 C C . SER A 1 106 ? -6.486 5.966 9.511 1.00 96.56 106 SER A C 1
ATOM 867 O O . SER A 1 106 ? -5.919 5.675 8.455 1.00 96.56 106 SER A O 1
ATOM 869 N N . GLU A 1 107 ? -7.055 7.158 9.707 1.00 96.94 107 GLU A N 1
ATOM 870 C CA . GLU A 1 107 ? -7.063 8.229 8.705 1.00 96.94 107 GLU A CA 1
ATOM 871 C C . GLU A 1 107 ? -5.642 8.696 8.361 1.00 96.94 107 GLU A C 1
ATOM 873 O O . GLU A 1 107 ? -5.287 8.782 7.181 1.00 96.94 107 GLU A O 1
ATOM 878 N N . ASN A 1 108 ? -4.798 8.901 9.375 1.00 97.12 108 ASN A N 1
ATOM 879 C CA . ASN A 1 108 ? -3.399 9.285 9.194 1.00 97.12 108 ASN A CA 1
ATOM 880 C C . ASN A 1 108 ? -2.608 8.218 8.411 1.00 97.12 108 ASN A C 1
ATOM 882 O O . ASN A 1 108 ? -1.904 8.535 7.448 1.00 97.12 108 ASN A O 1
ATOM 886 N N . TYR A 1 109 ? -2.757 6.933 8.750 1.00 97.25 109 TYR A N 1
ATOM 887 C CA . TYR A 1 109 ? -2.102 5.852 8.007 1.00 97.25 109 TYR A CA 1
ATOM 888 C C . TYR A 1 109 ? -2.619 5.729 6.569 1.00 97.25 109 TYR A C 1
ATOM 890 O O . TYR A 1 109 ? -1.835 5.455 5.655 1.00 97.25 109 TYR A O 1
ATOM 898 N N . GLN A 1 110 ? -3.913 5.959 6.331 1.00 97.38 110 GLN A N 1
ATOM 899 C CA . GLN A 1 110 ? -4.461 5.990 4.974 1.00 97.38 110 GLN A CA 1
ATOM 900 C C . GLN A 1 110 ? -3.873 7.132 4.140 1.00 97.38 110 GLN A C 1
ATOM 902 O O . GLN A 1 110 ? -3.619 6.945 2.946 1.00 97.38 110 GLN A O 1
ATOM 907 N N . GLU A 1 111 ? -3.647 8.303 4.734 1.00 97.00 111 GLU A N 1
ATOM 908 C CA . GLU A 1 111 ? -3.013 9.431 4.053 1.00 97.00 111 GLU A CA 1
ATOM 909 C C . GLU A 1 111 ? -1.550 9.127 3.708 1.00 97.00 111 GLU A C 1
ATOM 911 O O . GLU A 1 111 ? -1.161 9.233 2.541 1.00 97.00 111 GLU A O 1
ATOM 916 N N . GLN A 1 112 ? -0.778 8.607 4.667 1.00 96.06 112 GLN A N 1
ATOM 917 C CA . GLN A 1 112 ? 0.607 8.180 4.436 1.00 96.06 112 GLN A CA 1
ATOM 918 C C . GLN A 1 112 ? 0.707 7.128 3.321 1.00 96.06 112 GLN A C 1
ATOM 920 O O . GLN A 1 112 ? 1.567 7.215 2.441 1.00 96.06 112 GLN A O 1
ATOM 925 N N . LEU A 1 113 ? -0.207 6.151 3.293 1.00 96.50 113 LEU A N 1
ATOM 926 C CA . LEU A 1 113 ? -0.256 5.148 2.227 1.00 96.50 113 LEU A CA 1
ATOM 927 C C . LEU A 1 113 ? -0.522 5.773 0.853 1.00 96.50 113 LEU A C 1
ATOM 929 O O . LEU A 1 113 ? 0.115 5.379 -0.128 1.00 96.50 113 LEU A O 1
ATOM 933 N N . LYS A 1 114 ? -1.420 6.762 0.757 1.00 97.25 114 LYS A N 1
ATOM 934 C CA . LYS A 1 114 ? -1.682 7.473 -0.506 1.00 97.25 114 LYS A CA 1
ATOM 935 C C . LYS A 1 114 ? -0.435 8.199 -1.006 1.00 97.25 114 LYS A C 1
ATOM 937 O O . LYS A 1 114 ? -0.138 8.136 -2.203 1.00 97.25 114 LYS A O 1
ATOM 942 N N . GLU A 1 115 ? 0.313 8.849 -0.118 1.00 96.38 115 GLU A N 1
ATOM 943 C CA . GLU A 1 115 ? 1.563 9.523 -0.479 1.00 96.38 115 GLU A CA 1
ATOM 944 C C . GLU A 1 115 ? 2.635 8.541 -0.961 1.00 96.38 115 GLU A C 1
ATOM 946 O O . GLU A 1 115 ? 3.248 8.762 -2.011 1.00 96.38 115 GLU A O 1
ATOM 951 N N . ILE A 1 116 ? 2.808 7.416 -0.260 1.00 96.38 116 ILE A N 1
ATOM 952 C CA . ILE A 1 116 ? 3.754 6.360 -0.646 1.00 96.38 116 ILE A CA 1
ATOM 953 C C . ILE A 1 116 ? 3.399 5.792 -2.022 1.00 96.38 116 ILE A C 1
ATOM 955 O O . ILE A 1 116 ? 4.274 5.662 -2.879 1.00 96.38 116 ILE A O 1
ATOM 959 N N . VAL A 1 117 ? 2.121 5.494 -2.276 1.00 97.19 117 VAL A N 1
ATOM 960 C CA . VAL A 1 117 ? 1.663 4.990 -3.581 1.00 97.19 117 VAL A CA 1
ATOM 961 C C . VAL A 1 117 ? 1.915 6.017 -4.686 1.00 97.19 117 VAL A C 1
ATOM 963 O O . VAL A 1 117 ? 2.397 5.660 -5.763 1.00 97.19 117 VAL A O 1
ATOM 966 N N . LYS A 1 118 ? 1.653 7.303 -4.428 1.00 97.06 118 LYS A N 1
ATOM 967 C CA . LYS A 1 118 ? 1.932 8.383 -5.384 1.00 97.06 118 LYS A CA 1
ATOM 968 C C . LYS A 1 118 ? 3.427 8.492 -5.694 1.00 97.06 118 LYS A C 1
ATOM 970 O O . LYS A 1 118 ? 3.791 8.606 -6.865 1.00 97.06 118 LYS A O 1
ATOM 975 N N . SER A 1 119 ? 4.277 8.424 -4.669 1.00 96.19 119 SER A N 1
ATOM 976 C CA . SER A 1 119 ? 5.736 8.439 -4.810 1.00 96.19 119 SER A CA 1
ATOM 977 C C . SER A 1 119 ? 6.229 7.234 -5.614 1.00 96.19 119 SER A C 1
ATOM 979 O O . SER A 1 119 ? 6.900 7.407 -6.628 1.00 96.19 119 SER A O 1
ATOM 981 N N . LYS A 1 120 ? 5.781 6.020 -5.264 1.00 96.69 120 LYS A N 1
ATOM 982 C CA . LYS A 1 120 ? 6.100 4.784 -5.992 1.00 96.69 120 LYS A CA 1
ATOM 983 C C . LYS A 1 120 ? 5.744 4.889 -7.475 1.00 96.69 120 LYS A C 1
ATOM 985 O O . LYS A 1 120 ? 6.570 4.568 -8.323 1.00 96.69 120 LYS A O 1
ATOM 990 N N . ASN A 1 121 ? 4.539 5.360 -7.792 1.00 96.81 121 ASN A N 1
ATOM 991 C CA . ASN A 1 121 ? 4.090 5.505 -9.178 1.00 96.81 121 ASN A CA 1
ATOM 992 C C . ASN A 1 121 ? 4.921 6.539 -9.950 1.00 96.81 121 ASN A C 1
ATOM 994 O O . ASN A 1 121 ? 5.152 6.370 -11.145 1.00 96.81 121 ASN A O 1
ATOM 998 N N . LYS A 1 122 ? 5.380 7.606 -9.285 1.00 96.88 122 LYS A N 1
ATOM 999 C CA . LYS A 1 122 ? 6.289 8.584 -9.890 1.00 96.88 122 LYS A CA 1
ATOM 1000 C C . LYS A 1 122 ? 7.637 7.937 -10.220 1.00 96.88 122 LYS A C 1
ATOM 1002 O O . LYS A 1 122 ? 8.057 8.000 -11.370 1.00 96.88 122 LYS A O 1
ATOM 1007 N N . THR A 1 123 ? 8.251 7.257 -9.253 1.00 94.25 123 THR A N 1
ATOM 1008 C CA . THR A 1 123 ? 9.530 6.557 -9.446 1.00 94.25 123 THR A CA 1
ATOM 1009 C C . THR A 1 123 ? 9.430 5.475 -10.519 1.00 94.25 123 THR A C 1
ATOM 1011 O O . THR A 1 123 ? 10.342 5.316 -11.323 1.00 94.25 123 THR A O 1
ATOM 1014 N N . GLN A 1 124 ? 8.309 4.751 -10.582 1.00 96.31 124 GLN A N 1
ATOM 1015 C CA . GLN A 1 124 ? 8.082 3.738 -11.610 1.00 96.31 124 GLN A CA 1
ATOM 1016 C C . GLN A 1 124 ? 8.073 4.346 -13.020 1.00 96.31 124 GLN A C 1
ATOM 1018 O O . GLN A 1 124 ? 8.732 3.816 -13.907 1.00 96.31 124 GLN A O 1
ATOM 1023 N N . ARG A 1 125 ? 7.400 5.485 -13.221 1.00 95.75 125 ARG A N 1
ATOM 1024 C CA . ARG A 1 125 ? 7.409 6.182 -14.519 1.00 95.75 125 ARG A CA 1
ATOM 1025 C C . ARG A 1 125 ? 8.799 6.686 -14.899 1.00 95.75 125 ARG A C 1
ATOM 1027 O O . ARG A 1 125 ? 9.173 6.638 -16.065 1.00 95.75 125 ARG A O 1
ATOM 1034 N N . GLU A 1 126 ? 9.562 7.184 -13.928 1.00 96.19 126 GLU A N 1
ATOM 1035 C CA . GLU A 1 126 ? 10.947 7.615 -14.153 1.00 96.19 126 GLU A CA 1
ATOM 1036 C C . GLU A 1 126 ? 11.836 6.432 -14.564 1.00 96.19 126 GLU A C 1
ATOM 1038 O O . GLU A 1 126 ? 12.636 6.558 -15.489 1.00 96.19 126 GLU A O 1
ATOM 1043 N N . TYR A 1 127 ? 11.644 5.268 -13.938 1.00 96.19 127 TYR A N 1
ATOM 1044 C CA . TYR A 1 127 ? 12.329 4.031 -14.309 1.00 96.19 127 TYR A CA 1
ATOM 1045 C C . TYR A 1 127 ? 11.955 3.553 -15.719 1.00 96.19 127 TYR A C 1
ATOM 1047 O O . TYR A 1 127 ? 12.842 3.227 -16.504 1.00 96.19 127 TYR A O 1
ATOM 1055 N N . GLU A 1 128 ? 10.663 3.540 -16.059 1.00 96.31 128 GLU A N 1
ATOM 1056 C CA . GLU A 1 128 ? 10.176 3.166 -17.395 1.00 96.31 128 GLU A CA 1
ATOM 1057 C C . GLU A 1 128 ? 10.782 4.074 -18.475 1.00 96.31 128 GLU A C 1
ATOM 1059 O O . GLU A 1 128 ? 11.312 3.579 -19.468 1.00 96.31 128 GLU A O 1
ATOM 1064 N N . LYS A 1 129 ? 10.830 5.389 -18.229 1.00 96.69 129 LYS A N 1
ATOM 1065 C CA . LYS A 1 129 ? 11.475 6.344 -19.137 1.00 96.69 129 LYS A CA 1
ATOM 1066 C C . LYS A 1 129 ? 12.976 6.075 -19.304 1.00 96.69 129 LYS A C 1
ATOM 1068 O O . LYS A 1 129 ? 13.479 6.073 -20.425 1.00 96.69 129 LYS A O 1
ATOM 1073 N N . ALA A 1 130 ? 13.696 5.820 -18.211 1.00 95.44 130 ALA A N 1
ATOM 1074 C CA . ALA A 1 130 ? 15.121 5.492 -18.276 1.00 95.44 130 ALA A CA 1
ATOM 1075 C C . ALA A 1 130 ? 15.377 4.177 -19.035 1.00 95.44 130 ALA A C 1
ATOM 1077 O O . ALA A 1 130 ? 16.369 4.055 -19.755 1.00 95.44 130 ALA A O 1
ATOM 1078 N N . LEU A 1 131 ? 14.478 3.197 -18.906 1.00 95.50 131 LEU A N 1
ATOM 1079 C CA . LEU A 1 131 ? 14.559 1.936 -19.636 1.00 95.50 131 LEU A CA 1
ATOM 1080 C C . LEU A 1 131 ? 14.364 2.147 -21.145 1.00 95.50 131 LEU A C 1
ATOM 1082 O O . LEU A 1 131 ? 15.125 1.591 -21.936 1.00 95.50 131 LEU A O 1
ATOM 1086 N N . GLU A 1 132 ? 13.392 2.969 -21.544 1.00 95.69 132 GLU A N 1
ATOM 1087 C CA . GLU A 1 132 ? 13.171 3.339 -22.947 1.00 95.69 132 GLU A CA 1
ATOM 1088 C C . GLU A 1 132 ? 14.392 4.049 -23.551 1.00 95.69 132 GLU A C 1
ATOM 1090 O O . GLU A 1 132 ? 14.850 3.677 -24.634 1.00 95.69 132 GLU A O 1
ATOM 1095 N N . GLU A 1 133 ? 14.972 5.015 -22.831 1.00 95.50 133 GLU A N 1
ATOM 1096 C CA . GLU A 1 133 ? 16.195 5.715 -23.247 1.00 95.50 133 GLU A CA 1
ATOM 1097 C C . GLU A 1 133 ? 17.380 4.746 -23.405 1.00 95.50 133 GLU A C 1
ATOM 1099 O O . GLU A 1 133 ? 18.127 4.829 -24.383 1.00 95.50 133 GLU A O 1
ATOM 1104 N N . LEU A 1 134 ? 17.525 3.774 -22.497 1.00 95.31 134 LEU A N 1
ATOM 1105 C CA . LEU A 1 134 ? 18.577 2.756 -22.568 1.00 95.31 134 LEU A CA 1
ATOM 1106 C C . LEU A 1 134 ? 18.397 1.837 -23.782 1.00 95.31 134 LEU A C 1
ATOM 1108 O O . LEU A 1 134 ? 19.371 1.533 -24.475 1.00 95.31 134 LEU A O 1
ATOM 1112 N N . VAL A 1 135 ? 17.165 1.416 -24.079 1.00 95.75 135 VAL A N 1
ATOM 1113 C CA . VAL A 1 135 ? 16.859 0.619 -25.278 1.00 95.75 135 VAL A CA 1
ATOM 1114 C C . VAL A 1 135 ? 17.165 1.413 -26.549 1.00 95.75 135 VAL A C 1
ATOM 1116 O O . VAL A 1 135 ? 17.813 0.882 -27.453 1.00 95.75 135 VAL A O 1
ATOM 1119 N N . ALA A 1 136 ? 16.776 2.690 -26.609 1.00 95.00 136 ALA A N 1
ATOM 1120 C CA . ALA A 1 136 ? 17.091 3.563 -27.737 1.00 95.00 136 ALA A CA 1
ATOM 1121 C C . ALA A 1 136 ? 18.609 3.735 -27.918 1.00 95.00 136 ALA A C 1
ATOM 1123 O O . ALA A 1 136 ? 19.120 3.593 -29.030 1.00 95.00 136 ALA A O 1
ATOM 1124 N N . MET A 1 137 ? 19.348 3.954 -26.826 1.00 94.88 137 MET A N 1
ATOM 1125 C CA . MET A 1 137 ? 20.808 4.057 -26.848 1.00 94.88 137 MET A CA 1
ATOM 1126 C C . MET A 1 137 ? 21.463 2.758 -27.329 1.00 94.88 137 MET A C 1
ATOM 1128 O O . MET A 1 137 ? 22.363 2.797 -28.166 1.00 94.88 137 MET A O 1
ATOM 1132 N N . LYS A 1 138 ? 20.991 1.598 -26.854 1.00 95.00 138 LYS A N 1
ATOM 1133 C CA . LYS A 1 138 ? 21.477 0.287 -27.304 1.00 95.00 138 LYS A CA 1
ATOM 1134 C C . LYS A 1 138 ? 21.265 0.101 -28.807 1.00 95.00 138 LYS A C 1
ATOM 1136 O O . LYS A 1 138 ? 22.188 -0.327 -29.495 1.00 95.00 138 LYS A O 1
ATOM 1141 N N . ASN A 1 139 ? 20.085 0.448 -29.318 1.00 93.56 139 ASN A N 1
ATOM 1142 C CA . ASN A 1 139 ? 19.795 0.367 -30.750 1.00 93.56 139 ASN A CA 1
ATOM 1143 C C . ASN A 1 139 ? 20.691 1.317 -31.561 1.00 93.56 139 ASN A C 1
ATOM 1145 O O . ASN A 1 139 ? 21.233 0.907 -32.584 1.00 93.56 139 ASN A O 1
ATOM 1149 N N . GLY A 1 140 ? 20.930 2.538 -31.069 1.00 93.62 140 GLY A N 1
ATOM 1150 C CA . GLY A 1 140 ? 21.852 3.486 -31.701 1.00 93.62 140 GLY A CA 1
ATOM 1151 C C . GLY A 1 140 ? 23.307 3.001 -31.727 1.00 93.62 140 GLY A C 1
ATOM 1152 O O . GLY A 1 140 ? 24.013 3.227 -32.706 1.00 93.62 140 GLY A O 1
ATOM 1153 N N . ILE A 1 141 ? 23.763 2.286 -30.691 1.00 93.62 141 ILE A N 1
ATOM 1154 C CA . ILE A 1 141 ? 25.094 1.654 -30.683 1.00 93.62 141 ILE A CA 1
ATOM 1155 C C . ILE A 1 141 ? 25.191 0.587 -31.778 1.00 93.62 141 ILE A C 1
ATOM 1157 O O . ILE A 1 141 ? 26.182 0.563 -32.504 1.00 93.62 141 ILE A O 1
ATOM 1161 N N . VAL A 1 142 ? 24.170 -0.263 -31.919 1.00 93.94 142 VAL A N 1
ATOM 1162 C CA . VAL A 1 142 ? 24.132 -1.310 -32.953 1.00 93.94 142 VAL A CA 1
ATOM 1163 C C . VAL A 1 142 ? 24.125 -0.697 -34.356 1.00 93.94 142 VAL A C 1
ATOM 1165 O O . VAL A 1 142 ? 24.904 -1.108 -35.209 1.00 93.94 142 VAL A O 1
ATOM 1168 N N . GLU A 1 143 ? 23.309 0.331 -34.596 1.00 94.88 143 GLU A N 1
ATOM 1169 C CA . GLU A 1 143 ? 23.289 1.035 -35.885 1.00 94.88 143 GLU A CA 1
ATOM 1170 C C . GLU A 1 143 ? 24.648 1.678 -36.207 1.00 94.88 143 GLU A C 1
ATOM 1172 O O . GLU A 1 143 ? 25.133 1.590 -37.334 1.00 94.88 143 GLU A O 1
ATOM 1177 N N . ASN A 1 144 ? 25.305 2.278 -35.210 1.00 93.38 144 ASN A N 1
ATOM 1178 C CA . ASN A 1 144 ? 26.641 2.845 -35.381 1.00 93.38 144 ASN A CA 1
ATOM 1179 C C . ASN A 1 144 ? 27.709 1.780 -35.662 1.00 93.38 144 ASN A C 1
ATOM 1181 O O . ASN A 1 144 ? 28.660 2.069 -36.386 1.00 93.38 144 ASN A O 1
ATOM 1185 N N . GLN A 1 145 ? 27.574 0.569 -35.115 1.00 93.12 145 GLN A N 1
ATOM 1186 C CA . GLN A 1 145 ? 28.463 -0.547 -35.446 1.00 93.12 145 GLN A CA 1
ATOM 1187 C C . GLN A 1 145 ? 28.317 -0.944 -36.917 1.00 93.12 145 GLN A C 1
ATOM 1189 O O . GLN A 1 145 ? 29.324 -0.975 -37.618 1.00 93.12 145 GLN A O 1
ATOM 1194 N N . TYR A 1 146 ? 27.086 -1.115 -37.411 1.00 93.31 146 TYR A N 1
ATOM 1195 C CA . TYR A 1 146 ? 26.849 -1.414 -38.828 1.00 93.31 146 TYR A CA 1
ATOM 1196 C C . TYR A 1 146 ? 27.379 -0.318 -39.758 1.00 93.31 146 TYR A C 1
ATOM 1198 O O . TYR A 1 146 ? 28.072 -0.609 -40.728 1.00 93.31 146 TYR A O 1
ATOM 1206 N N . LYS A 1 147 ? 27.130 0.960 -39.439 1.00 94.06 147 LYS A N 1
ATOM 1207 C CA . LYS A 1 147 ? 27.666 2.084 -40.229 1.00 94.06 147 LYS A CA 1
ATOM 1208 C C . LYS A 1 147 ? 29.191 2.117 -40.233 1.00 94.06 147 LYS A C 1
ATOM 1210 O O . LYS A 1 147 ? 29.793 2.514 -41.225 1.00 94.06 147 LYS A O 1
ATOM 1215 N N . LYS A 1 148 ? 29.831 1.730 -39.127 1.00 95.06 148 LYS A N 1
ATOM 1216 C CA . LYS A 1 148 ? 31.291 1.650 -39.058 1.00 95.06 148 LYS A CA 1
ATOM 1217 C C . LYS A 1 148 ? 31.827 0.552 -39.978 1.00 95.06 148 LYS A C 1
ATOM 1219 O O . LYS A 1 148 ? 32.778 0.812 -40.705 1.00 95.06 148 LYS A O 1
ATOM 1224 N N . GLU A 1 149 ? 31.207 -0.626 -39.969 1.00 93.94 149 GLU A N 1
ATOM 1225 C CA . GLU A 1 149 ? 31.567 -1.730 -40.868 1.00 93.94 149 GLU A CA 1
ATOM 1226 C C . GLU A 1 149 ? 31.418 -1.316 -42.341 1.00 93.94 149 GLU A C 1
ATOM 1228 O O . GLU A 1 149 ? 32.350 -1.492 -43.123 1.00 93.94 149 GLU A O 1
ATOM 1233 N N . GLU A 1 150 ? 30.316 -0.650 -42.699 1.00 93.88 150 GLU A N 1
ATOM 1234 C CA . GLU A 1 150 ? 30.093 -0.119 -44.052 1.00 93.88 150 GLU A CA 1
ATOM 1235 C C . GLU A 1 150 ? 31.164 0.912 -44.461 1.00 93.88 150 GLU A C 1
ATOM 1237 O O . GLU A 1 150 ? 31.693 0.868 -45.574 1.00 93.88 150 GLU A O 1
ATOM 1242 N N . ILE A 1 151 ? 31.537 1.828 -43.558 1.00 93.19 151 ILE A N 1
ATOM 1243 C CA . ILE A 1 151 ? 32.611 2.804 -43.805 1.00 93.19 151 ILE A CA 1
ATOM 1244 C C . ILE A 1 151 ? 33.954 2.100 -44.028 1.00 93.19 151 ILE A C 1
ATOM 1246 O O . ILE A 1 151 ? 34.714 2.502 -44.918 1.00 93.19 151 ILE A O 1
ATOM 1250 N N . ASP A 1 152 ? 34.264 1.067 -43.246 1.00 94.44 152 ASP A N 1
ATOM 1251 C CA . ASP A 1 152 ? 35.506 0.308 -43.384 1.00 94.4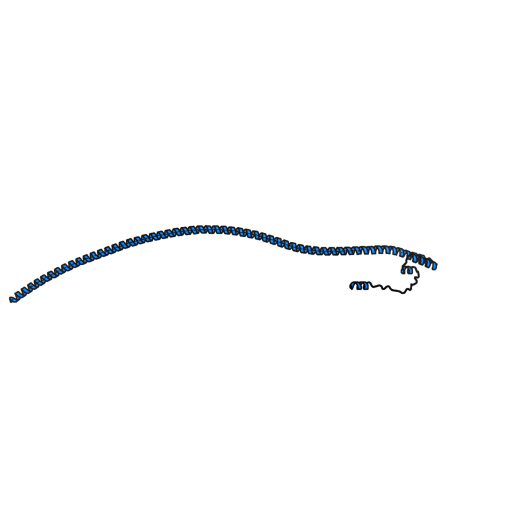4 152 ASP A CA 1
ATOM 1252 C C . ASP A 1 152 ? 35.547 -0.426 -44.742 1.00 94.44 152 ASP A C 1
ATOM 1254 O O . ASP A 1 152 ? 36.556 -0.348 -45.454 1.00 94.44 152 ASP A O 1
ATOM 1258 N N . GLU A 1 153 ? 34.437 -1.041 -45.169 1.00 94.94 153 GLU A N 1
ATOM 1259 C CA . GLU A 1 153 ? 34.301 -1.678 -46.488 1.00 94.94 153 GLU A CA 1
ATOM 1260 C C . GLU A 1 153 ? 34.464 -0.680 -47.644 1.00 94.94 153 GLU A C 1
ATOM 1262 O O . GLU A 1 153 ? 35.262 -0.903 -48.565 1.00 94.94 153 GLU A O 1
ATOM 1267 N N . LEU A 1 154 ? 33.767 0.460 -47.581 1.00 94.31 154 LEU A N 1
ATOM 1268 C CA . LEU A 1 154 ? 33.874 1.525 -48.581 1.00 94.31 154 LEU A CA 1
ATOM 1269 C C . LEU A 1 154 ? 35.292 2.100 -48.645 1.00 94.31 154 LEU A C 1
ATOM 1271 O O . LEU A 1 154 ? 35.807 2.365 -49.732 1.00 94.31 154 LEU A O 1
ATOM 1275 N N . THR A 1 155 ? 35.969 2.240 -47.504 1.00 94.44 155 THR A N 1
ATOM 1276 C CA . THR A 1 155 ? 37.358 2.717 -47.452 1.00 94.44 155 THR A CA 1
ATOM 1277 C C . THR A 1 155 ? 38.312 1.750 -48.158 1.00 94.44 155 THR A C 1
ATOM 1279 O O . THR A 1 155 ? 39.215 2.182 -48.884 1.00 94.44 155 THR A O 1
ATOM 1282 N N . VAL A 1 156 ? 38.119 0.437 -47.989 1.00 95.62 156 VAL A N 1
ATOM 1283 C CA . VAL A 1 156 ? 38.896 -0.588 -48.708 1.00 95.62 156 VAL A CA 1
ATOM 1284 C C . VAL A 1 156 ? 38.624 -0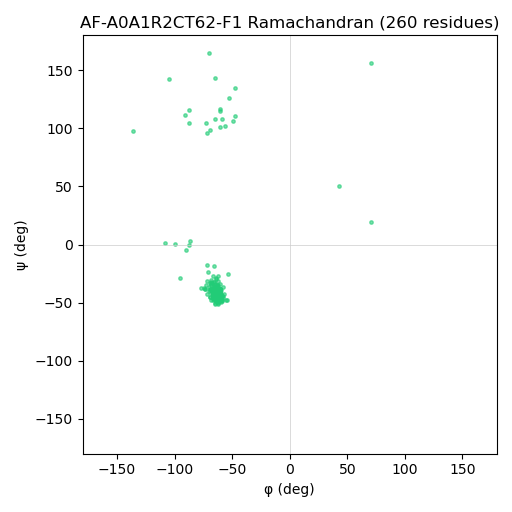.526 -50.212 1.00 95.62 156 VAL A C 1
ATOM 1286 O O . VAL A 1 156 ? 39.569 -0.587 -51.006 1.00 95.62 156 VAL A O 1
ATOM 1289 N N . LEU A 1 157 ? 37.362 -0.356 -50.616 1.00 95.50 157 LEU A N 1
ATOM 1290 C CA . LEU A 1 157 ? 36.981 -0.232 -52.024 1.00 95.50 157 LEU A CA 1
ATOM 1291 C C . LEU A 1 157 ? 37.603 1.008 -52.677 1.00 95.50 157 LEU A C 1
ATOM 1293 O O . LEU A 1 157 ? 38.187 0.898 -53.754 1.00 95.50 157 LEU A O 1
ATOM 1297 N N . VAL A 1 158 ? 37.554 2.165 -52.010 1.00 94.81 158 VAL A N 1
ATOM 1298 C CA . VAL A 1 158 ? 38.177 3.407 -52.497 1.00 94.81 158 VAL A CA 1
ATOM 1299 C C . VAL A 1 158 ? 39.674 3.212 -52.723 1.00 94.81 158 VAL A C 1
ATOM 1301 O O . VAL A 1 158 ? 40.176 3.576 -53.784 1.00 94.81 158 VAL A O 1
ATOM 1304 N N . LYS A 1 159 ? 40.393 2.584 -51.782 1.00 94.75 159 LYS A N 1
ATOM 1305 C CA . LYS A 1 159 ? 41.828 2.291 -51.952 1.00 94.75 159 LYS A CA 1
ATOM 1306 C C . LYS A 1 159 ? 42.095 1.373 -53.148 1.00 94.75 159 LYS A C 1
ATOM 1308 O O . LYS A 1 159 ? 43.063 1.588 -53.877 1.00 94.75 159 LYS A O 1
ATOM 1313 N N . ARG A 1 160 ? 41.245 0.363 -53.368 1.00 95.31 160 ARG A N 1
ATOM 1314 C CA . ARG A 1 160 ? 41.358 -0.542 -54.523 1.00 95.31 160 ARG A CA 1
ATOM 1315 C C . ARG A 1 160 ? 41.149 0.209 -55.839 1.00 95.31 160 ARG A C 1
ATOM 1317 O O . ARG A 1 160 ? 41.994 0.100 -56.720 1.00 95.31 160 ARG A O 1
ATOM 1324 N N . LEU A 1 161 ? 40.092 1.015 -55.929 1.00 94.00 161 LEU A N 1
ATOM 1325 C CA . LEU A 1 161 ? 39.787 1.827 -57.111 1.00 94.00 161 LEU A CA 1
ATOM 1326 C C . LEU A 1 161 ? 40.870 2.876 -57.390 1.00 94.00 161 LEU A C 1
ATOM 1328 O O . LEU A 1 161 ? 41.201 3.123 -58.543 1.00 94.00 161 LEU A O 1
ATOM 1332 N N . GLN A 1 162 ? 41.463 3.476 -56.354 1.00 94.06 162 GLN A N 1
ATOM 1333 C CA . GLN A 1 162 ? 42.601 4.387 -56.514 1.00 94.06 162 GLN A CA 1
ATOM 1334 C C . GLN A 1 162 ? 43.813 3.682 -57.133 1.00 94.06 162 GLN A C 1
ATOM 1336 O O . GLN A 1 162 ? 44.448 4.240 -58.027 1.00 94.06 162 GLN A O 1
ATOM 1341 N N . LYS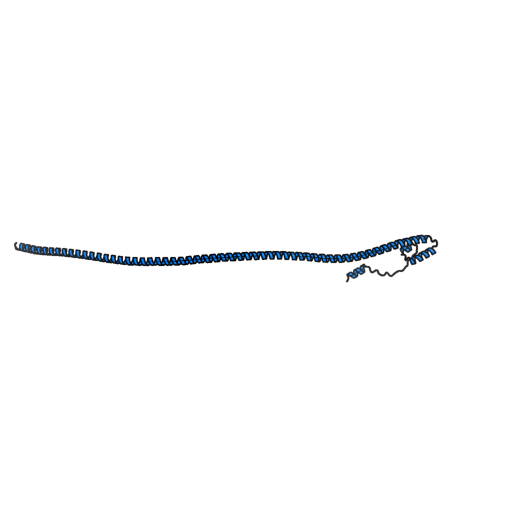 A 1 163 ? 44.113 2.452 -56.695 1.00 95.19 163 LYS A N 1
ATOM 1342 C CA . LYS A 1 163 ? 45.199 1.647 -57.267 1.00 95.19 163 LYS A CA 1
ATOM 1343 C C . LYS A 1 163 ? 44.912 1.265 -58.720 1.00 95.19 163 LYS A C 1
ATOM 1345 O O . LYS A 1 163 ? 45.780 1.430 -59.566 1.00 95.19 163 LYS A O 1
ATOM 1350 N N . GLU A 1 164 ? 43.704 0.792 -59.006 1.00 93.25 164 GLU A N 1
ATOM 1351 C CA . GLU A 1 164 ? 43.284 0.415 -60.361 1.00 93.25 164 GLU A CA 1
ATOM 1352 C C . GLU A 1 164 ? 43.317 1.609 -61.321 1.00 93.25 164 GLU A C 1
ATOM 1354 O O . GLU A 1 164 ? 43.836 1.499 -62.424 1.00 93.25 164 GLU A O 1
ATOM 1359 N N . ASN A 1 165 ? 42.873 2.786 -60.877 1.00 93.69 165 ASN A N 1
ATOM 1360 C CA . ASN A 1 165 ? 42.962 4.016 -61.662 1.00 93.69 165 ASN A CA 1
ATOM 1361 C C . ASN A 1 165 ? 44.423 4.418 -61.942 1.00 93.69 165 ASN A C 1
ATOM 1363 O O . ASN A 1 165 ? 44.723 4.916 -63.020 1.00 93.69 165 ASN A O 1
ATOM 1367 N N . SER A 1 166 ? 45.347 4.181 -61.003 1.00 94.00 166 SER A N 1
ATOM 1368 C CA . SER A 1 166 ? 46.782 4.391 -61.253 1.00 94.00 166 SER A CA 1
ATOM 1369 C C . SER A 1 166 ? 47.305 3.471 -62.357 1.00 94.00 166 SER A C 1
ATOM 1371 O O . SER A 1 166 ? 47.957 3.953 -63.274 1.00 94.00 166 SER A O 1
ATOM 1373 N N . ILE A 1 167 ? 46.965 2.178 -62.299 1.00 93.38 167 ILE A N 1
ATOM 1374 C CA . ILE A 1 167 ? 47.365 1.185 -63.309 1.00 93.38 167 ILE A CA 1
ATOM 1375 C C . ILE A 1 167 ? 46.787 1.555 -64.677 1.00 93.38 167 ILE A C 1
ATOM 1377 O O . ILE A 1 167 ? 47.515 1.632 -65.656 1.00 93.38 167 ILE A O 1
ATOM 1381 N N . LEU A 1 168 ? 45.490 1.865 -64.744 1.00 91.50 168 LEU A N 1
ATOM 1382 C CA . LEU A 1 168 ? 44.836 2.241 -65.999 1.00 91.50 168 LEU A CA 1
ATOM 1383 C C . LEU A 1 168 ? 45.417 3.523 -66.604 1.00 91.50 168 LEU A C 1
ATOM 1385 O O . LEU A 1 168 ? 45.430 3.663 -67.822 1.00 91.50 168 LEU A O 1
ATOM 1389 N N . LYS A 1 169 ? 45.894 4.468 -65.785 1.00 93.25 169 LYS A N 1
ATOM 1390 C CA . LYS A 1 169 ? 46.606 5.651 -66.288 1.00 93.25 169 LYS A CA 1
ATOM 1391 C C . LYS A 1 169 ? 47.941 5.278 -66.918 1.00 93.25 169 LYS A C 1
ATOM 1393 O O . LYS A 1 169 ? 48.214 5.751 -68.014 1.00 93.25 169 LYS A O 1
ATOM 1398 N N . GLU A 1 170 ? 48.720 4.425 -66.256 1.00 91.44 170 GLU A N 1
ATOM 1399 C CA . GLU A 1 170 ? 49.987 3.912 -66.791 1.00 91.44 170 GLU A CA 1
ATOM 1400 C C . GLU A 1 170 ? 49.756 3.170 -68.115 1.00 91.44 170 GLU A C 1
ATOM 1402 O O . GLU A 1 170 ? 50.380 3.507 -69.119 1.00 91.44 170 GLU A O 1
ATOM 1407 N N . GLU A 1 171 ? 48.782 2.256 -68.164 1.00 90.38 171 GLU A N 1
ATOM 1408 C CA . GLU A 1 171 ? 48.411 1.547 -69.395 1.00 90.38 171 GLU A CA 1
ATOM 1409 C C . GLU A 1 171 ? 47.959 2.517 -70.497 1.00 90.38 171 GLU A C 1
ATOM 1411 O O . GLU A 1 171 ? 48.340 2.369 -71.655 1.00 90.38 171 GLU A O 1
ATOM 1416 N N . CYS A 1 172 ? 47.159 3.534 -70.167 1.00 91.00 172 CYS A N 1
ATOM 1417 C CA . CYS A 1 172 ? 46.696 4.520 -71.144 1.00 91.00 172 CYS A CA 1
ATOM 1418 C C . CYS A 1 172 ? 47.862 5.341 -71.722 1.00 91.00 172 CYS A C 1
ATOM 1420 O O . CYS A 1 172 ? 47.908 5.573 -72.933 1.00 91.00 172 CYS A O 1
ATOM 1422 N N . ASP A 1 173 ? 48.826 5.733 -70.885 1.00 91.69 173 ASP A N 1
ATOM 1423 C CA . ASP A 1 173 ? 50.045 6.420 -71.318 1.00 91.69 173 ASP A CA 1
ATOM 1424 C C . ASP A 1 173 ? 50.923 5.508 -72.201 1.00 91.69 173 ASP A C 1
ATOM 1426 O O . ASP A 1 173 ? 51.448 5.955 -73.225 1.00 91.69 173 ASP A O 1
ATOM 1430 N N . GLU A 1 174 ? 51.035 4.216 -71.875 1.00 88.88 174 GLU A N 1
ATOM 1431 C CA . GLU A 1 174 ? 51.720 3.218 -72.709 1.00 88.88 174 GLU A CA 1
ATOM 1432 C C . GLU A 1 174 ? 51.045 3.045 -74.074 1.00 88.88 174 GLU A C 1
ATOM 1434 O O . GLU A 1 174 ? 51.707 3.147 -75.111 1.00 88.88 174 GLU A O 1
ATOM 1439 N N . TRP A 1 175 ? 49.725 2.842 -74.104 1.00 89.69 175 TRP A N 1
ATOM 1440 C CA . TRP A 1 175 ? 48.958 2.711 -75.344 1.00 89.69 175 TRP A CA 1
ATOM 1441 C C . TRP A 1 175 ? 49.051 3.961 -76.209 1.00 89.69 175 TRP A C 1
ATOM 1443 O O . TRP A 1 175 ? 49.176 3.858 -77.432 1.00 89.69 175 TRP A O 1
ATOM 1453 N N . LYS A 1 176 ? 49.046 5.143 -75.588 1.00 90.88 176 LYS A N 1
ATOM 1454 C CA . LYS A 1 176 ? 49.259 6.407 -76.286 1.00 90.88 176 LYS A CA 1
ATOM 1455 C C . LYS A 1 176 ? 50.646 6.459 -76.928 1.00 90.88 176 LYS A C 1
ATOM 1457 O O . LYS A 1 176 ? 50.738 6.760 -78.116 1.00 90.88 176 LYS A O 1
ATOM 1462 N N . ASN A 1 177 ? 51.701 6.089 -76.201 1.00 89.75 177 ASN A N 1
ATOM 1463 C CA . ASN A 1 177 ? 53.062 6.026 -76.746 1.00 89.75 177 ASN A CA 1
ATOM 1464 C C . ASN A 1 177 ? 53.185 5.008 -77.893 1.00 89.75 177 ASN A C 1
ATOM 1466 O O . ASN A 1 177 ? 53.807 5.295 -78.918 1.00 89.75 177 ASN A O 1
ATOM 1470 N N . ILE A 1 178 ? 52.577 3.825 -77.755 1.00 87.31 178 ILE A N 1
ATOM 1471 C CA . ILE A 1 178 ? 52.542 2.805 -78.813 1.00 87.31 178 ILE A CA 1
ATOM 1472 C C . ILE A 1 178 ? 51.834 3.355 -80.055 1.00 87.31 178 ILE A C 1
ATOM 1474 O O . ILE A 1 178 ? 52.335 3.194 -81.168 1.00 87.31 178 ILE A O 1
ATOM 1478 N N . HIS A 1 179 ? 50.699 4.032 -79.877 1.00 85.94 179 HIS A N 1
ATOM 1479 C CA . HIS A 1 179 ? 49.934 4.612 -80.975 1.00 85.94 179 HIS A CA 1
ATOM 1480 C C . HIS A 1 179 ? 50.684 5.751 -81.681 1.00 85.94 179 HIS A C 1
ATOM 1482 O O . HIS A 1 179 ? 50.746 5.772 -82.910 1.00 85.94 179 HIS A O 1
ATOM 1488 N N . GLU A 1 180 ? 51.314 6.658 -80.931 1.00 87.50 180 GLU A N 1
ATOM 1489 C CA . GLU A 1 180 ? 52.149 7.726 -81.495 1.00 87.50 180 GLU A CA 1
ATOM 1490 C C . GLU A 1 180 ? 53.330 7.158 -82.303 1.00 87.50 180 GLU A C 1
ATOM 1492 O O . GLU A 1 180 ? 53.628 7.644 -83.397 1.00 87.50 180 GLU A O 1
ATOM 1497 N N . ASN A 1 181 ? 53.972 6.090 -81.818 1.00 83.94 181 ASN A N 1
ATOM 1498 C CA . ASN A 1 181 ? 55.030 5.394 -82.554 1.00 83.94 181 ASN A CA 1
ATOM 1499 C C . ASN A 1 181 ? 54.501 4.669 -83.798 1.00 83.94 181 ASN A C 1
ATOM 1501 O O . ASN A 1 181 ? 55.169 4.660 -84.832 1.00 83.94 181 ASN A O 1
ATOM 1505 N N . TYR A 1 182 ? 53.309 4.070 -83.724 1.00 81.38 182 TYR A N 1
ATOM 1506 C CA . TYR A 1 182 ? 52.659 3.454 -84.879 1.00 81.38 182 TYR A CA 1
ATOM 1507 C C . TYR A 1 182 ? 52.390 4.482 -85.984 1.00 81.38 182 TYR A C 1
ATOM 1509 O O . TYR A 1 182 ? 52.749 4.229 -87.131 1.00 81.38 182 TYR A O 1
ATOM 1517 N N . LEU A 1 183 ? 51.838 5.653 -85.642 1.00 78.38 183 LEU A N 1
ATOM 1518 C CA . LEU A 1 183 ? 51.573 6.727 -86.606 1.00 78.38 183 LEU A CA 1
ATOM 1519 C C . LEU A 1 183 ? 52.857 7.231 -87.282 1.00 78.38 183 LEU A C 1
ATOM 1521 O O . LEU A 1 183 ? 52.893 7.332 -88.505 1.00 78.38 183 LEU A O 1
ATOM 1525 N N . LYS A 1 184 ? 53.938 7.457 -86.519 1.00 77.94 184 LYS A N 1
ATOM 1526 C CA . LYS A 1 184 ? 55.250 7.819 -87.093 1.00 77.94 184 LYS A CA 1
ATOM 1527 C C . LYS A 1 184 ? 55.779 6.742 -88.044 1.00 77.94 184 LYS A C 1
ATOM 1529 O O . LYS A 1 184 ? 56.243 7.048 -89.137 1.00 77.94 184 LYS A O 1
ATOM 1534 N N . ASN A 1 185 ? 55.670 5.471 -87.653 1.00 73.81 185 ASN A N 1
ATOM 1535 C CA . ASN A 1 185 ? 56.111 4.352 -88.485 1.00 73.81 185 ASN A CA 1
ATOM 1536 C C . ASN A 1 185 ? 55.257 4.181 -89.755 1.00 73.81 185 ASN A C 1
ATOM 1538 O O . ASN A 1 185 ? 55.781 3.739 -90.774 1.00 73.81 185 ASN A O 1
ATOM 1542 N N . GLU A 1 186 ? 53.957 4.484 -89.720 1.00 72.25 186 GLU A N 1
ATOM 1543 C CA . GLU A 1 186 ? 53.085 4.496 -90.906 1.00 72.25 186 GLU A CA 1
ATOM 1544 C C . GLU A 1 186 ? 53.495 5.593 -91.899 1.00 72.25 186 GLU A C 1
ATOM 1546 O O . GLU A 1 186 ? 53.650 5.306 -93.088 1.00 72.25 186 GLU A O 1
ATOM 1551 N N . GLU A 1 187 ? 53.739 6.819 -91.423 1.00 64.94 187 GLU A N 1
ATOM 1552 C CA . GLU A 1 187 ? 54.226 7.928 -92.261 1.00 64.94 187 GLU A CA 1
ATOM 1553 C C . GLU A 1 187 ? 55.574 7.592 -92.924 1.00 64.94 187 GLU A C 1
ATOM 1555 O O . GLU A 1 187 ? 55.756 7.789 -94.136 1.00 64.94 187 GLU A O 1
ATOM 1560 N N . ASP A 1 188 ? 56.491 6.994 -92.159 1.00 64.69 188 ASP A N 1
ATOM 1561 C CA . ASP A 1 188 ? 57.774 6.516 -92.671 1.00 64.69 188 ASP A CA 1
ATOM 1562 C C . ASP A 1 188 ? 57.597 5.365 -93.671 1.00 64.69 188 ASP A C 1
ATOM 1564 O O . ASP A 1 188 ? 58.265 5.347 -94.706 1.00 64.69 188 ASP A O 1
ATOM 1568 N N . LYS A 1 189 ? 56.678 4.418 -93.432 1.00 66.38 189 LYS A N 1
ATOM 1569 C CA . LYS A 1 189 ? 56.406 3.298 -94.352 1.00 66.38 189 LYS A CA 1
ATOM 1570 C C . LYS A 1 189 ? 55.864 3.760 -95.697 1.00 66.38 189 LYS A C 1
ATOM 1572 O O . LYS A 1 189 ? 56.304 3.235 -96.719 1.00 66.38 189 LYS A O 1
ATOM 1577 N N . VAL A 1 190 ? 54.934 4.715 -95.725 1.00 62.12 190 VAL A N 1
ATOM 1578 C CA . VAL A 1 190 ? 54.383 5.245 -96.986 1.00 62.12 190 VAL A CA 1
ATOM 1579 C C . VAL A 1 190 ? 55.484 5.937 -97.789 1.00 62.12 190 VAL A C 1
ATOM 1581 O O . VAL A 1 190 ? 55.654 5.656 -98.978 1.00 62.12 190 VAL A O 1
ATOM 1584 N N . SER A 1 191 ? 56.299 6.757 -97.123 1.00 62.41 191 SER A N 1
ATOM 1585 C CA . SER A 1 191 ? 57.444 7.435 -97.738 1.00 62.41 191 SER A CA 1
ATOM 1586 C C . SER A 1 191 ? 58.483 6.434 -98.258 1.00 62.41 191 SER A C 1
ATOM 1588 O O . SER A 1 191 ? 58.924 6.516 -99.404 1.00 62.41 191 SER A O 1
ATOM 1590 N N . ARG A 1 192 ? 58.831 5.427 -97.453 1.00 62.06 192 ARG A N 1
ATOM 1591 C CA . ARG A 1 192 ? 59.818 4.386 -97.776 1.00 62.06 192 ARG A CA 1
ATOM 1592 C C . ARG A 1 192 ? 59.340 3.462 -98.897 1.00 62.06 192 ARG A C 1
ATOM 1594 O O . ARG A 1 192 ? 60.116 3.153 -99.798 1.00 62.06 192 ARG A O 1
ATOM 1601 N N . SER A 1 193 ? 58.059 3.092 -98.906 1.00 65.06 193 SER A N 1
ATOM 1602 C CA . SER A 1 193 ? 57.435 2.318 -99.986 1.00 65.06 193 SER A CA 1
ATOM 1603 C C . SER A 1 193 ? 57.435 3.093 -101.305 1.00 65.06 193 SER A C 1
ATOM 1605 O O . SER A 1 193 ? 57.848 2.547 -102.330 1.00 65.06 193 SER A O 1
ATOM 1607 N N . PHE A 1 194 ? 57.077 4.383 -101.277 1.00 67.25 194 PHE A N 1
ATOM 1608 C CA . PHE A 1 194 ? 57.171 5.259 -102.446 1.00 67.25 194 PHE A CA 1
ATOM 1609 C C . PHE A 1 194 ? 58.608 5.342 -102.976 1.00 67.25 194 PHE A C 1
ATOM 1611 O O . PHE A 1 194 ? 58.825 5.141 -104.170 1.00 67.25 194 PHE A O 1
ATOM 1618 N N . PHE A 1 195 ? 59.600 5.563 -102.105 1.00 65.19 195 PHE A N 1
ATOM 1619 C CA . PHE A 1 195 ? 61.010 5.602 -102.506 1.00 65.19 195 PHE A CA 1
ATOM 1620 C C . PHE A 1 195 ? 61.479 4.280 -103.120 1.00 65.19 195 PHE A C 1
ATOM 1622 O O . PHE A 1 195 ? 62.121 4.298 -104.168 1.00 65.19 195 PHE A O 1
ATOM 1629 N N . ILE A 1 196 ? 61.136 3.133 -102.528 1.00 66.25 196 ILE A N 1
ATOM 1630 C CA . ILE A 1 196 ? 61.513 1.816 -103.062 1.00 66.25 196 ILE A CA 1
ATOM 1631 C C . ILE A 1 196 ? 60.862 1.575 -104.426 1.00 66.25 196 ILE A C 1
ATOM 1633 O O . ILE A 1 196 ? 61.546 1.138 -105.353 1.00 66.25 196 ILE A O 1
ATOM 1637 N N . GLN A 1 197 ? 59.573 1.880 -104.589 1.00 65.75 197 GLN A N 1
ATOM 1638 C CA . GLN A 1 197 ? 58.869 1.709 -105.865 1.00 65.75 197 GLN A CA 1
ATOM 1639 C C . GLN A 1 197 ? 59.405 2.654 -106.946 1.00 65.75 197 GLN A C 1
ATOM 1641 O O . GLN A 1 197 ? 59.672 2.216 -108.068 1.00 65.75 197 GLN A O 1
ATOM 1646 N N . PHE A 1 198 ? 59.633 3.925 -106.605 1.00 68.44 198 PHE A N 1
ATOM 1647 C CA . PHE A 1 198 ? 60.222 4.914 -107.504 1.00 68.44 198 PHE A CA 1
ATOM 1648 C C . PHE A 1 198 ? 61.632 4.505 -107.944 1.00 68.44 198 PHE A C 1
ATOM 1650 O O . PHE A 1 198 ? 61.928 4.497 -109.137 1.00 68.44 198 PHE A O 1
ATOM 1657 N N . LEU A 1 199 ? 62.493 4.097 -107.005 1.00 65.00 199 LEU A N 1
ATOM 1658 C CA . LEU A 1 199 ? 63.855 3.647 -107.303 1.00 65.00 199 LEU A CA 1
ATOM 1659 C C . LEU A 1 199 ? 63.873 2.339 -108.102 1.00 65.00 199 LEU A C 1
ATOM 1661 O O . LEU A 1 199 ? 64.678 2.198 -109.023 1.00 65.00 199 LEU A O 1
ATOM 1665 N N . SER A 1 200 ? 62.964 1.405 -107.813 1.00 64.12 200 SER A N 1
ATOM 1666 C CA . SER A 1 200 ? 62.794 0.179 -108.605 1.00 64.12 200 SER A CA 1
ATOM 1667 C C . SER A 1 200 ? 62.437 0.512 -110.057 1.00 64.12 200 SER A C 1
ATOM 1669 O O . SER A 1 200 ? 63.079 0.011 -110.981 1.00 64.12 200 SER A O 1
ATOM 1671 N N . ALA A 1 201 ? 61.474 1.416 -110.272 1.00 66.12 201 ALA A N 1
ATOM 1672 C CA . ALA A 1 201 ? 61.068 1.865 -111.604 1.00 66.12 201 ALA A CA 1
ATOM 1673 C C . ALA A 1 201 ? 62.178 2.643 -112.333 1.00 66.12 201 ALA A C 1
ATOM 1675 O O . ALA A 1 201 ? 62.412 2.416 -113.519 1.00 66.12 201 ALA A O 1
ATOM 1676 N N . PHE A 1 202 ? 62.899 3.520 -111.629 1.00 65.56 202 PHE A N 1
ATOM 1677 C CA . PHE A 1 202 ? 64.005 4.294 -112.192 1.00 65.56 202 PHE A CA 1
ATOM 1678 C C . PHE A 1 202 ? 65.191 3.399 -112.580 1.00 65.56 202 PHE A C 1
ATOM 1680 O O . PHE A 1 202 ? 65.713 3.504 -113.688 1.00 65.56 202 PHE A O 1
ATOM 1687 N N . SER A 1 203 ? 65.578 2.462 -111.709 1.00 64.50 203 SER A N 1
ATOM 1688 C CA . SER A 1 203 ? 66.693 1.539 -111.961 1.00 64.50 203 SER A CA 1
ATOM 1689 C C . SER A 1 203 ? 66.441 0.595 -113.143 1.00 64.50 203 SER A C 1
ATOM 1691 O O . SER A 1 203 ? 67.383 0.236 -113.845 1.00 64.50 203 SER A O 1
ATOM 1693 N N . ASN A 1 204 ? 65.181 0.237 -113.421 1.00 62.72 204 ASN A N 1
ATOM 1694 C CA . ASN A 1 204 ? 64.807 -0.566 -114.589 1.00 62.72 204 ASN A CA 1
ATOM 1695 C C . ASN A 1 204 ? 65.047 0.144 -115.936 1.00 62.72 204 ASN A C 1
ATOM 1697 O O . ASN A 1 204 ? 65.130 -0.537 -116.954 1.00 62.72 204 ASN A O 1
ATOM 1701 N N . ASN A 1 205 ? 65.200 1.473 -115.955 1.00 62.31 205 ASN A N 1
ATOM 1702 C CA . ASN A 1 205 ? 65.507 2.243 -117.168 1.00 62.31 205 ASN A CA 1
ATOM 1703 C C . ASN A 1 205 ? 67.016 2.421 -117.418 1.00 62.31 205 ASN A C 1
ATOM 1705 O O . ASN A 1 205 ? 67.409 2.957 -118.455 1.00 62.31 205 ASN A O 1
ATOM 1709 N N . ILE A 1 206 ? 67.873 1.967 -116.497 1.00 65.12 206 ILE A N 1
ATOM 1710 C CA . ILE A 1 206 ? 69.329 1.993 -116.660 1.00 65.12 206 ILE A CA 1
ATOM 1711 C C . ILE A 1 206 ? 69.752 0.704 -117.374 1.00 65.12 206 ILE A C 1
ATOM 1713 O O . ILE A 1 206 ? 69.779 -0.374 -116.781 1.00 65.12 206 ILE A O 1
ATOM 1717 N N . TYR A 1 207 ? 70.082 0.817 -118.662 1.00 58.50 207 TYR A N 1
ATOM 1718 C CA . TYR A 1 207 ? 70.453 -0.321 -119.515 1.00 58.50 207 TYR A CA 1
ATOM 1719 C C . TYR A 1 207 ? 71.832 -0.924 -119.195 1.00 58.50 207 TYR A C 1
ATOM 1721 O O . TYR A 1 207 ? 72.100 -2.050 -119.607 1.00 58.50 207 TYR A O 1
ATOM 1729 N N . ASN A 1 208 ? 72.703 -0.204 -118.475 1.00 68.12 208 ASN A N 1
ATOM 1730 C CA . ASN A 1 208 ? 74.026 -0.684 -118.075 1.00 68.12 208 ASN A CA 1
ATOM 1731 C C . ASN A 1 208 ? 73.959 -1.383 -116.695 1.00 68.12 208 ASN A C 1
ATOM 1733 O O . ASN A 1 208 ? 73.763 -0.704 -115.681 1.00 68.12 208 ASN A O 1
ATOM 1737 N N . PRO A 1 209 ? 74.150 -2.716 -116.616 1.00 65.50 209 PRO A N 1
ATOM 1738 C CA . PRO A 1 209 ? 74.012 -3.470 -115.369 1.00 65.50 209 PRO A CA 1
ATOM 1739 C C . PRO A 1 209 ? 74.977 -3.026 -114.264 1.00 65.50 209 PRO A C 1
ATOM 1741 O O . PRO A 1 209 ? 74.602 -3.021 -113.095 1.00 65.50 209 PRO A O 1
ATOM 1744 N N . LEU A 1 210 ? 76.195 -2.607 -114.625 1.00 63.31 210 LEU A N 1
ATOM 1745 C CA . LEU A 1 210 ? 77.230 -2.225 -113.659 1.00 63.31 210 LEU A CA 1
ATOM 1746 C C . LEU A 1 210 ? 76.944 -0.851 -113.027 1.00 63.31 210 LEU A C 1
ATOM 1748 O O . LEU A 1 210 ? 77.162 -0.642 -111.836 1.00 63.31 210 LEU A O 1
ATOM 1752 N N . GLU A 1 211 ? 76.421 0.090 -113.817 1.00 65.50 211 GLU A N 1
ATOM 1753 C CA . GLU A 1 211 ? 75.983 1.405 -113.327 1.00 65.50 211 GLU A CA 1
ATOM 1754 C C . GLU A 1 211 ? 74.732 1.284 -112.460 1.00 65.50 211 GLU A C 1
ATOM 1756 O O . GLU A 1 211 ? 74.632 1.930 -111.416 1.00 65.50 211 GLU A O 1
ATOM 1761 N N . ARG A 1 212 ? 73.809 0.401 -112.855 1.00 65.00 212 ARG A N 1
ATOM 1762 C CA . ARG A 1 212 ? 72.620 0.071 -112.073 1.00 65.00 212 ARG A CA 1
ATOM 1763 C C . ARG A 1 212 ? 72.994 -0.508 -110.708 1.00 65.00 212 ARG A C 1
ATOM 1765 O O . ARG A 1 212 ? 72.474 -0.050 -109.694 1.00 65.00 212 ARG A O 1
ATOM 1772 N N . GLU A 1 213 ? 73.914 -1.468 -110.668 1.00 64.88 213 GLU A N 1
ATOM 1773 C CA . GLU A 1 213 ? 74.389 -2.088 -109.427 1.00 64.88 213 GLU A CA 1
ATOM 1774 C C . GLU A 1 213 ? 75.133 -1.088 -108.525 1.00 64.88 213 GLU A C 1
ATOM 1776 O O . GLU A 1 213 ? 74.881 -1.041 -107.321 1.00 64.88 213 GLU A O 1
ATOM 1781 N N . ASN A 1 214 ? 75.982 -0.221 -109.087 1.00 64.94 214 ASN A N 1
ATOM 1782 C CA . ASN A 1 214 ? 76.695 0.809 -108.321 1.00 64.94 214 ASN A CA 1
ATOM 1783 C C . ASN A 1 214 ? 75.756 1.882 -107.743 1.00 64.94 214 ASN A C 1
ATOM 1785 O O . ASN A 1 214 ? 75.925 2.283 -106.590 1.00 64.94 214 ASN A O 1
ATOM 1789 N N . MET A 1 215 ? 74.746 2.320 -108.505 1.00 67.94 215 MET A N 1
ATOM 1790 C CA . MET A 1 215 ? 73.734 3.268 -108.023 1.00 67.94 215 MET A CA 1
ATOM 1791 C C . MET A 1 215 ? 72.905 2.658 -106.886 1.00 67.94 215 MET A C 1
ATOM 1793 O O . MET A 1 215 ? 72.708 3.290 -105.846 1.00 67.94 215 MET A O 1
ATOM 1797 N N . LEU A 1 216 ? 72.454 1.412 -107.061 1.00 64.62 216 LEU A N 1
ATOM 1798 C CA . LEU A 1 216 ? 71.681 0.685 -106.057 1.00 64.62 216 LEU A CA 1
ATOM 1799 C C . LEU A 1 216 ? 72.497 0.439 -104.777 1.00 64.62 216 LEU A C 1
ATOM 1801 O O . LEU A 1 216 ? 71.994 0.684 -103.682 1.00 64.62 216 LEU A O 1
ATOM 1805 N N . ASN A 1 217 ? 73.772 0.052 -104.886 1.00 62.41 217 ASN A N 1
ATOM 1806 C CA . ASN A 1 217 ? 74.647 -0.149 -103.726 1.00 62.41 217 ASN A CA 1
ATOM 1807 C C . ASN A 1 217 ? 74.991 1.161 -102.992 1.00 62.41 217 ASN A C 1
ATOM 1809 O O . ASN A 1 217 ? 75.055 1.167 -101.761 1.00 62.41 217 ASN A O 1
ATOM 1813 N N . GLY A 1 218 ? 75.148 2.280 -103.712 1.00 61.25 218 GLY A N 1
ATOM 1814 C CA . GLY A 1 218 ? 75.332 3.606 -103.108 1.00 61.25 218 GLY A CA 1
ATOM 1815 C C . GLY A 1 218 ? 74.116 4.071 -102.298 1.00 61.25 218 GLY A C 1
ATOM 1816 O O . GLY A 1 218 ? 74.267 4.643 -101.219 1.00 61.25 218 GLY A O 1
ATOM 1817 N N . LEU A 1 219 ? 72.907 3.756 -102.771 1.00 59.28 219 LEU A N 1
ATOM 1818 C CA . LEU A 1 219 ? 71.650 4.093 -102.096 1.00 59.28 219 LEU A CA 1
ATOM 1819 C C . LEU A 1 219 ? 71.341 3.174 -100.906 1.00 59.28 219 LEU A C 1
ATOM 1821 O O . LEU A 1 219 ? 70.891 3.653 -99.866 1.00 59.28 219 LEU A O 1
ATOM 1825 N N . VAL A 1 220 ? 71.641 1.873 -101.003 1.00 58.28 220 VAL A N 1
ATOM 1826 C CA . VAL A 1 220 ? 71.510 0.925 -99.877 1.00 58.28 220 VAL A CA 1
ATOM 1827 C C . VAL A 1 220 ? 72.349 1.356 -98.672 1.00 58.28 220 VAL A C 1
ATOM 1829 O O . VAL A 1 220 ? 71.911 1.184 -97.533 1.00 58.28 220 VAL A O 1
ATOM 1832 N N . GLY A 1 221 ? 73.533 1.929 -98.915 1.00 54.78 221 GLY A N 1
ATOM 1833 C CA . GLY A 1 221 ? 74.409 2.450 -97.864 1.00 54.78 221 GLY A CA 1
ATOM 1834 C C . GLY A 1 221 ? 73.847 3.671 -97.128 1.00 54.78 221 GLY A C 1
ATOM 1835 O O . GLY A 1 221 ? 74.179 3.863 -95.963 1.00 54.78 221 GLY A O 1
ATOM 1836 N N . GLN A 1 222 ? 72.984 4.464 -97.774 1.00 58.34 222 GLN A N 1
ATOM 1837 C CA . GLN A 1 222 ? 72.389 5.677 -97.195 1.00 58.34 222 GLN A CA 1
ATOM 1838 C C . GLN A 1 222 ? 71.003 5.443 -96.576 1.00 58.34 222 GLN A C 1
ATOM 1840 O O . GLN A 1 222 ? 70.633 6.138 -95.636 1.00 58.34 222 GLN A O 1
ATOM 1845 N N . LEU A 1 223 ? 70.237 4.472 -97.085 1.00 57.06 223 LEU A N 1
ATOM 1846 C CA . LEU A 1 223 ? 68.836 4.250 -96.696 1.00 57.06 223 LEU A CA 1
ATOM 1847 C C . LEU A 1 223 ? 68.626 3.116 -95.677 1.00 57.06 223 LEU A C 1
ATOM 1849 O O . LEU A 1 223 ? 67.485 2.845 -95.311 1.00 57.06 223 LEU A O 1
ATOM 1853 N N . HIS A 1 224 ? 69.694 2.445 -95.223 1.00 59.22 224 HIS A N 1
ATOM 1854 C CA . HIS A 1 224 ? 69.644 1.350 -94.237 1.00 59.22 224 HIS A CA 1
ATOM 1855 C C . HIS A 1 224 ? 68.483 0.362 -94.486 1.00 59.22 224 HIS A C 1
ATOM 1857 O O . HIS A 1 224 ? 67.679 0.062 -93.599 1.00 59.22 224 HIS A O 1
ATOM 1863 N N . LEU A 1 225 ? 68.373 -0.111 -95.732 1.00 58.47 225 LEU A N 1
ATOM 1864 C CA . LEU A 1 225 ? 67.278 -0.982 -96.166 1.00 58.47 225 LEU A CA 1
ATOM 1865 C C . LEU A 1 225 ? 67.313 -2.341 -95.447 1.00 58.47 225 LEU A C 1
ATOM 1867 O O . LEU A 1 225 ? 68.394 -2.897 -95.208 1.00 58.47 225 LEU A O 1
ATOM 1871 N N . THR A 1 226 ? 66.139 -2.891 -95.130 1.00 62.97 226 THR A N 1
ATOM 1872 C CA . THR A 1 226 ? 66.009 -4.249 -94.582 1.00 62.97 226 THR A CA 1
ATOM 1873 C C . THR A 1 226 ? 66.346 -5.293 -95.656 1.00 62.97 226 THR A C 1
ATOM 1875 O O . THR A 1 226 ? 66.444 -4.991 -96.848 1.00 62.97 226 THR A O 1
ATOM 1878 N N . ASN A 1 227 ? 66.573 -6.549 -95.260 1.00 60.72 227 ASN A N 1
ATOM 1879 C CA . ASN A 1 227 ? 66.956 -7.602 -96.211 1.00 60.72 227 ASN A CA 1
ATOM 1880 C C . ASN A 1 227 ? 65.843 -7.929 -97.224 1.00 60.72 227 ASN A C 1
ATOM 1882 O O . ASN A 1 227 ? 66.144 -8.232 -98.377 1.00 60.72 227 ASN A O 1
ATOM 1886 N N . GLU A 1 228 ? 64.577 -7.805 -96.823 1.00 60.16 228 GLU A N 1
ATOM 1887 C CA . GLU A 1 228 ? 63.421 -7.960 -97.716 1.00 60.16 228 GLU A CA 1
ATOM 1888 C C . GLU A 1 228 ? 63.368 -6.834 -98.764 1.00 60.16 228 GLU A C 1
ATOM 1890 O O . GLU A 1 228 ? 63.187 -7.099 -99.952 1.00 60.16 228 GLU A O 1
ATOM 1895 N N . GLU A 1 229 ? 63.638 -5.588 -98.359 1.00 58.41 229 GLU A N 1
ATOM 1896 C CA . GLU A 1 229 ? 63.676 -4.420 -99.252 1.00 58.41 229 GLU A CA 1
ATOM 1897 C C . GLU A 1 229 ? 64.820 -4.501 -100.281 1.00 58.41 229 GLU A C 1
ATOM 1899 O O . GLU A 1 229 ? 64.645 -4.128 -101.441 1.00 58.41 229 GLU A O 1
ATOM 1904 N N . LYS A 1 230 ? 65.984 -5.042 -99.894 1.00 62.56 230 LYS A N 1
ATOM 1905 C CA . LYS A 1 230 ? 67.116 -5.264 -100.819 1.00 62.56 230 LYS A CA 1
ATOM 1906 C C . LYS A 1 230 ? 66.795 -6.294 -101.902 1.00 62.56 230 LYS A C 1
ATOM 1908 O O . LYS A 1 230 ? 67.205 -6.117 -103.048 1.00 62.56 230 LYS A O 1
ATOM 1913 N N . SER A 1 231 ? 66.057 -7.346 -101.540 1.00 63.75 231 SER A N 1
ATOM 1914 C CA . SER A 1 231 ? 65.644 -8.406 -102.467 1.00 63.75 231 SER A CA 1
ATOM 1915 C C . SER A 1 231 ? 64.703 -7.870 -103.554 1.00 63.75 231 SER A C 1
ATOM 1917 O O . SER A 1 231 ? 64.904 -8.137 -104.738 1.00 63.75 231 SER A O 1
ATOM 1919 N N . LEU A 1 232 ? 63.741 -7.021 -103.173 1.00 62.25 232 LEU A N 1
ATOM 1920 C CA . LEU A 1 232 ? 62.806 -6.372 -104.105 1.00 62.25 232 LEU A CA 1
ATOM 1921 C C . LEU A 1 232 ? 63.500 -5.457 -105.129 1.00 62.25 232 LEU A C 1
ATOM 1923 O O . LEU A 1 232 ? 63.003 -5.291 -106.240 1.00 62.25 232 LEU A O 1
ATOM 1927 N N . LEU A 1 233 ? 64.667 -4.907 -104.784 1.00 58.31 233 LEU A N 1
ATOM 1928 C CA . LEU A 1 233 ? 65.475 -4.050 -105.660 1.00 58.31 233 LEU A CA 1
ATOM 1929 C C . LEU A 1 233 ? 66.434 -4.832 -106.579 1.00 58.31 233 LEU A C 1
ATOM 1931 O O . LEU A 1 233 ? 67.195 -4.219 -107.329 1.00 58.31 233 LEU A O 1
ATOM 1935 N N . GLY A 1 234 ? 66.410 -6.170 -106.545 1.00 55.62 234 GLY A N 1
ATOM 1936 C CA . GLY A 1 234 ? 67.264 -7.020 -107.383 1.00 55.62 234 GLY A CA 1
ATOM 1937 C C . GLY A 1 234 ? 68.744 -7.002 -106.985 1.00 55.62 234 GLY A C 1
ATOM 1938 O O . GLY A 1 234 ? 69.602 -7.349 -107.795 1.00 55.62 234 GLY A O 1
ATOM 1939 N N . ILE A 1 235 ? 69.055 -6.590 -105.753 1.00 59.59 235 ILE A N 1
ATOM 1940 C CA . ILE A 1 235 ? 70.423 -6.511 -105.233 1.00 59.59 235 ILE A CA 1
ATOM 1941 C C . ILE A 1 235 ? 70.783 -7.869 -104.631 1.00 59.59 235 ILE A C 1
ATOM 1943 O O . ILE A 1 235 ? 70.177 -8.308 -103.651 1.00 59.59 235 ILE A O 1
ATOM 1947 N N . TYR A 1 236 ? 71.776 -8.545 -105.211 1.00 51.47 236 TYR A N 1
ATOM 1948 C CA . TYR A 1 236 ? 72.198 -9.870 -104.762 1.00 51.47 236 TYR A CA 1
ATOM 1949 C C . TYR A 1 236 ? 72.932 -9.768 -103.418 1.00 51.47 236 TYR A C 1
ATOM 1951 O O . TYR A 1 236 ? 74.134 -9.503 -103.348 1.00 51.47 236 TYR A O 1
ATOM 1959 N N . VAL A 1 237 ? 72.215 -9.987 -102.317 1.00 53.91 237 VAL A N 1
ATOM 1960 C CA . VAL A 1 237 ? 72.837 -10.139 -101.000 1.00 53.91 237 VAL A CA 1
ATOM 1961 C C . 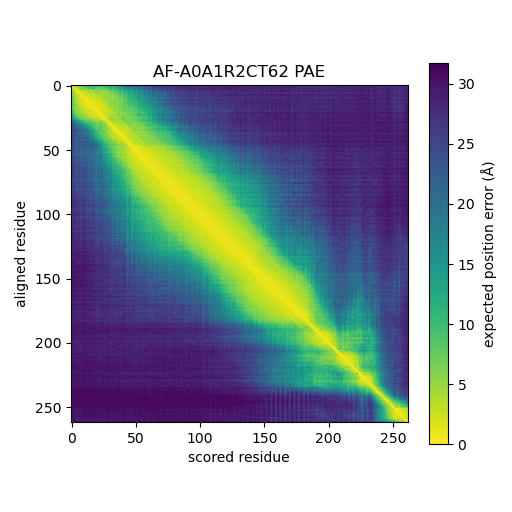VAL A 1 237 ? 73.524 -11.504 -100.982 1.00 53.91 237 VAL A C 1
ATOM 1963 O O . VAL A 1 237 ? 72.862 -12.535 -100.885 1.00 53.91 237 VAL A O 1
ATOM 1966 N N . LYS A 1 238 ? 74.862 -11.541 -101.091 1.00 47.41 238 LYS A N 1
ATOM 1967 C CA . LYS A 1 238 ? 75.615 -12.774 -100.806 1.00 47.41 238 LYS A CA 1
ATOM 1968 C C . LYS A 1 238 ? 75.204 -13.266 -99.411 1.00 47.41 238 LYS A C 1
ATOM 1970 O O . LYS A 1 238 ? 75.320 -12.481 -98.465 1.00 47.41 238 LYS A O 1
ATOM 1975 N N . PRO A 1 239 ? 74.763 -14.525 -99.246 1.00 41.38 239 PRO A N 1
ATOM 1976 C CA . PRO A 1 239 ? 74.513 -15.063 -97.921 1.00 41.38 239 PRO A CA 1
ATOM 1977 C C . PRO A 1 239 ? 75.835 -15.023 -97.154 1.00 41.38 239 PRO A C 1
ATOM 1979 O O . PRO A 1 239 ? 76.820 -15.647 -97.553 1.00 41.38 239 PRO A O 1
ATOM 1982 N N . LYS A 1 240 ? 75.890 -14.240 -96.073 1.00 38.41 240 LYS A N 1
ATOM 1983 C CA . LYS A 1 240 ? 76.985 -14.355 -95.115 1.00 38.41 240 LYS A CA 1
ATOM 1984 C C . LYS A 1 240 ? 76.803 -15.692 -94.408 1.00 38.41 240 LYS A C 1
ATOM 1986 O O . LYS A 1 240 ? 76.014 -15.809 -93.479 1.00 38.41 240 LYS A O 1
ATOM 1991 N N . HIS A 1 241 ? 77.541 -16.694 -94.873 1.00 36.22 241 HIS A N 1
ATOM 1992 C CA . HIS A 1 241 ? 77.908 -17.837 -94.056 1.00 36.22 241 HIS A CA 1
ATOM 1993 C C . HIS A 1 241 ? 78.711 -17.290 -92.874 1.00 36.22 241 HIS A C 1
ATOM 1995 O O . HIS A 1 241 ? 79.870 -16.931 -93.035 1.00 36.22 241 HIS A O 1
ATOM 2001 N N . ASN A 1 242 ? 78.063 -17.172 -91.721 1.00 36.53 242 ASN A N 1
ATOM 2002 C CA . ASN A 1 242 ? 78.710 -17.208 -90.420 1.00 36.53 242 ASN A CA 1
ATOM 2003 C C . ASN A 1 242 ? 77.837 -18.093 -89.539 1.00 36.53 242 ASN A C 1
ATOM 2005 O O . ASN A 1 242 ? 76.801 -17.684 -89.023 1.00 36.53 242 ASN A O 1
ATOM 2009 N N . SER A 1 243 ? 78.266 -19.342 -89.456 1.00 35.06 243 SER A N 1
ATOM 2010 C CA . SER A 1 243 ? 78.008 -20.225 -88.337 1.00 35.06 243 SER A CA 1
ATOM 2011 C C . SER A 1 243 ? 78.569 -19.593 -87.054 1.00 35.06 243 SER A C 1
ATOM 2013 O O . SER A 1 243 ? 79.786 -19.566 -86.888 1.00 35.06 243 SER A O 1
ATOM 2015 N N . GLU A 1 244 ? 77.649 -19.137 -86.196 1.00 32.06 244 GLU A N 1
ATOM 2016 C CA . GLU A 1 244 ? 77.685 -19.216 -84.721 1.00 32.06 244 GLU A CA 1
ATOM 2017 C C . GLU A 1 244 ? 78.693 -18.362 -83.906 1.00 32.06 244 GLU A C 1
ATOM 2019 O O . GLU A 1 244 ? 79.718 -17.928 -84.433 1.00 32.06 244 GLU A O 1
ATOM 2024 N N . PRO A 1 245 ? 78.401 -18.072 -82.612 1.00 40.78 245 PRO A N 1
ATOM 2025 C CA . PRO A 1 245 ? 77.492 -18.796 -81.718 1.00 40.78 245 PRO A CA 1
ATOM 2026 C C . PRO A 1 245 ? 76.145 -18.115 -81.472 1.00 40.78 245 PRO A C 1
ATOM 2028 O O . PRO A 1 245 ? 76.051 -16.901 -81.314 1.00 40.78 245 PRO A O 1
ATOM 2031 N N . GLU A 1 246 ? 75.116 -18.956 -81.383 1.00 40.25 246 GLU A N 1
ATOM 2032 C CA . GLU A 1 246 ? 73.891 -18.691 -80.640 1.00 40.25 246 GLU A CA 1
ATOM 2033 C C . GLU A 1 246 ? 74.262 -18.169 -79.243 1.00 40.25 246 GLU A C 1
ATOM 2035 O O . GLU A 1 246 ? 74.772 -18.902 -78.388 1.00 40.25 246 GLU A O 1
ATOM 2040 N N . GLU A 1 247 ? 73.996 -16.889 -78.982 1.00 35.03 247 GLU A N 1
ATOM 2041 C CA . GLU A 1 247 ? 73.681 -16.494 -77.618 1.00 35.03 247 GLU A CA 1
ATOM 2042 C C . GLU A 1 247 ? 72.428 -17.278 -77.246 1.00 35.03 247 GLU A C 1
ATOM 2044 O O . GLU A 1 247 ? 71.379 -17.118 -77.865 1.00 35.03 247 GLU A O 1
ATOM 2049 N N . LYS A 1 248 ? 72.559 -18.175 -76.267 1.00 42.97 248 LYS A N 1
ATOM 2050 C CA . LYS A 1 248 ? 71.420 -18.848 -75.653 1.00 42.97 248 LYS A CA 1
ATOM 2051 C C . LYS A 1 248 ? 70.389 -17.787 -75.272 1.00 42.97 248 LYS A C 1
ATOM 2053 O O . LYS A 1 248 ? 70.572 -17.082 -74.278 1.00 42.97 248 LYS A O 1
ATOM 2058 N N . GLU A 1 249 ? 69.299 -17.709 -76.028 1.00 41.31 249 GLU A N 1
ATOM 2059 C CA . GLU A 1 249 ? 68.052 -17.148 -75.537 1.00 41.31 249 GLU A CA 1
ATOM 2060 C C . GLU A 1 249 ? 67.686 -17.951 -74.291 1.00 41.31 249 GLU A C 1
ATOM 2062 O O . GLU A 1 249 ? 67.234 -19.094 -74.353 1.00 41.31 249 GLU A O 1
ATOM 2067 N N . ILE A 1 250 ? 67.940 -17.367 -73.123 1.00 51.09 250 ILE A N 1
ATOM 2068 C CA . ILE A 1 250 ? 67.315 -17.837 -71.896 1.00 51.09 250 ILE A CA 1
ATOM 2069 C C . ILE A 1 250 ? 65.828 -17.556 -72.085 1.00 51.09 250 ILE A C 1
ATOM 2071 O O . ILE A 1 250 ? 65.406 -16.397 -72.076 1.00 51.09 250 ILE A O 1
ATOM 2075 N N . SER A 1 251 ? 65.057 -18.623 -72.281 1.00 53.97 251 SER A N 1
ATOM 2076 C CA . SER A 1 251 ? 63.604 -18.581 -72.367 1.00 53.97 251 SER A CA 1
ATOM 2077 C C . SER A 1 251 ? 63.034 -17.758 -71.208 1.00 53.97 251 SER A C 1
ATOM 2079 O O . SER A 1 251 ? 63.412 -17.943 -70.048 1.00 53.97 251 SER A O 1
ATOM 2081 N N . LEU A 1 252 ? 62.085 -16.862 -71.500 1.00 51.06 252 LEU A N 1
ATOM 2082 C CA . LEU A 1 252 ? 61.323 -16.134 -70.474 1.00 51.06 252 LEU A CA 1
ATOM 2083 C C . LEU A 1 252 ? 60.666 -17.092 -69.465 1.00 51.06 252 LEU A C 1
ATOM 2085 O O . LEU A 1 252 ? 60.476 -16.729 -68.306 1.00 51.06 252 LEU A O 1
ATOM 2089 N N . PHE A 1 253 ? 60.398 -18.332 -69.881 1.00 55.59 253 PHE A N 1
ATOM 2090 C CA . PHE A 1 253 ? 59.895 -19.394 -69.017 1.00 55.59 253 PHE A CA 1
ATOM 2091 C C . PHE A 1 253 ? 60.905 -19.804 -67.929 1.00 55.59 253 PHE A C 1
ATOM 2093 O O . PHE A 1 253 ? 60.513 -19.992 -66.779 1.00 55.59 253 PHE A O 1
ATOM 2100 N N . ASP A 1 254 ? 62.203 -19.863 -68.246 1.00 56.72 254 ASP A N 1
ATOM 2101 C CA . ASP A 1 254 ? 63.256 -20.215 -67.281 1.00 56.72 254 ASP A CA 1
ATOM 2102 C C . ASP A 1 254 ? 63.513 -19.080 -66.278 1.00 56.72 254 ASP A C 1
ATOM 2104 O O . ASP A 1 254 ? 63.724 -19.338 -65.092 1.00 56.72 254 ASP A O 1
ATOM 2108 N N . LYS A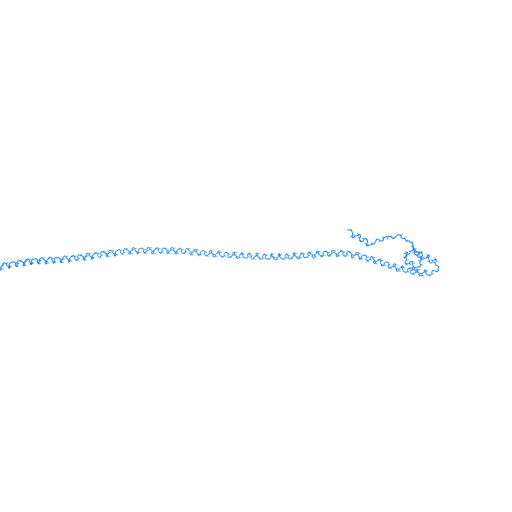 1 255 ? 63.401 -17.816 -66.718 1.00 62.38 255 LYS A N 1
ATOM 2109 C CA . LYS A 1 255 ? 63.434 -16.639 -65.825 1.00 62.38 255 LYS A CA 1
ATOM 2110 C C . LYS A 1 255 ? 62.229 -16.584 -64.878 1.00 62.38 255 LYS A C 1
ATOM 2112 O O . LYS A 1 255 ? 62.371 -16.171 -63.729 1.00 62.38 255 LYS A O 1
ATOM 2117 N N . PHE A 1 256 ? 61.052 -17.011 -65.335 1.00 53.75 256 PHE A N 1
ATOM 2118 C CA . PHE A 1 256 ? 59.849 -17.074 -64.499 1.00 53.75 256 PHE A CA 1
ATOM 2119 C C . PHE A 1 256 ? 59.917 -18.231 -63.487 1.00 53.75 256 PHE A C 1
ATOM 2121 O O . PHE A 1 256 ? 59.544 -18.072 -62.327 1.00 53.75 256 PHE A O 1
ATOM 2128 N N . ALA A 1 257 ? 60.469 -19.380 -63.889 1.00 58.50 257 ALA A N 1
ATOM 2129 C CA . ALA A 1 257 ? 60.642 -20.539 -63.016 1.00 58.50 257 ALA A CA 1
ATOM 2130 C C . ALA A 1 257 ? 61.678 -20.319 -61.895 1.00 58.50 257 ALA A C 1
ATOM 2132 O O . ALA A 1 257 ? 61.521 -20.892 -60.815 1.00 58.50 257 ALA A O 1
ATOM 2133 N N . SER A 1 258 ? 62.709 -19.490 -62.110 1.00 62.38 258 SER A N 1
ATOM 2134 C CA . SER A 1 258 ? 63.652 -19.109 -61.046 1.00 62.38 258 SER A CA 1
ATOM 2135 C C . SER A 1 258 ? 63.040 -18.165 -60.008 1.00 62.38 258 SER A C 1
ATOM 2137 O O . SER A 1 258 ? 63.400 -18.254 -58.843 1.00 62.38 258 SER A O 1
ATO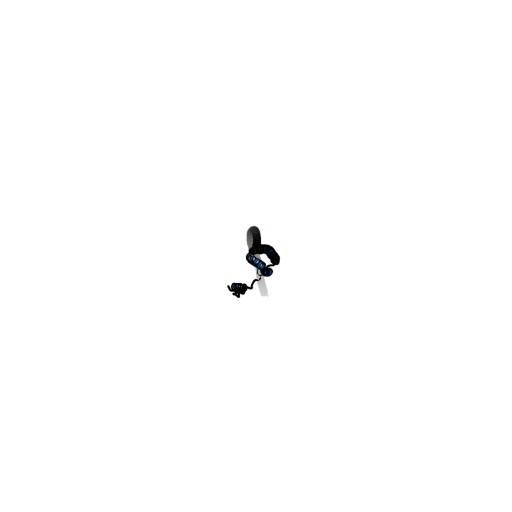M 2139 N N . PHE A 1 259 ? 62.087 -17.311 -60.400 1.00 60.22 259 PHE A N 1
ATOM 2140 C CA . PHE A 1 259 ? 61.421 -16.361 -59.495 1.00 60.22 259 PHE A CA 1
ATOM 2141 C C . PHE A 1 259 ? 60.459 -17.036 -58.503 1.00 60.22 259 PHE A C 1
ATOM 2143 O O . PHE A 1 259 ? 60.182 -16.495 -57.445 1.00 60.22 259 PHE A O 1
ATOM 2150 N N . LEU A 1 260 ? 59.946 -18.226 -58.832 1.00 52.31 260 LEU A N 1
ATOM 2151 C CA . LEU A 1 260 ? 59.036 -18.995 -57.970 1.00 52.31 260 LEU A CA 1
ATOM 2152 C C . LEU A 1 260 ? 59.755 -19.917 -56.966 1.00 52.31 260 LEU A C 1
ATOM 2154 O O . LEU A 1 260 ? 59.088 -20.659 -56.245 1.00 52.31 260 LEU A O 1
ATOM 2158 N N . LYS A 1 261 ? 61.095 -19.944 -56.965 1.00 53.09 261 LYS A N 1
ATOM 2159 C CA . LYS A 1 261 ? 61.910 -20.784 -56.069 1.00 53.09 261 LYS A CA 1
ATOM 2160 C C . LYS A 1 261 ? 62.648 -20.006 -54.968 1.00 53.09 261 LYS A C 1
ATOM 2162 O O . LYS A 1 261 ? 63.320 -20.660 -54.171 1.00 53.09 261 LYS A O 1
ATOM 2167 N N . ASP A 1 262 ? 62.470 -18.687 -54.911 1.00 41.59 262 ASP A N 1
ATOM 2168 C CA . ASP A 1 262 ? 62.776 -17.825 -53.757 1.00 41.59 262 ASP A CA 1
ATOM 2169 C C . ASP A 1 262 ? 61.471 -17.459 -53.024 1.00 41.59 262 ASP A C 1
ATOM 2171 O O . ASP A 1 262 ? 61.512 -17.290 -51.783 1.00 41.59 262 ASP A O 1
#

Sequence (262 aa):
MWSNIKNIANEAIVAAIDIKQHIAEVANDEVEVKNTLETVEQDLGVNFLDNYIKEHNTLKLQYIDLNGRYDIEKNNWQNEKKQFEETIGILEAGLTEKDKEITWESENYQEQLKEIVKSKNKTQREYEKALEELVAMKNGIVENQYKKEEIDELTVLVKRLQKENSILKEECDEWKNIHENYLKNEEDKVSRSFFIQFLSAFSNNIYNPLERENMLNGLVGQLHLTNEEKSLLGIYVKPKHNSEPEEKEISLFDKFASFLKD

Organism: NCBI:txid5963

Secondary structure (DSSP, 8-state):
-HHHHHHHHHHHHHHHHHHHHHHHHHHHHHHHHHHHHHHHHHHHHHHHHHHHHHHHHHHHHHHHHHHHHHHHHHHHHHHHHHHHHHHHHHHHHHHHHHHHHHHHHHHHHHHHHHHHHHHHHHHHHHHHHHHHHHHHHHHHHHHHHHHHHHHHHHHHHHHHHHHHHHHHHHHHHHHHHHHHHHHHHHHHHHHHHHHHHHHHHHHTT---HHHHHHHHHHHHHHHT--HHHHHHTT-----------------HHHHHHHHTT-

Foldseek 3Di:
DVVVVVVVVVVVVVVVVVVVVVVVVVVVVVVVVVVVVVVVVVVVVVVVVVVVVVVVVVVVVVVVVVVVVVVVVVVVVVVVVVVVVVVVVVVVVVVVVVVVVVVVVVVVVVVVVVVVVVVVVVVVVVVVVVVVVVVVVVVVVVVVVVVVVVVVVVVVVVVVVVVVVVVVVVVVVVVVVVVVVVVVVVVVVVVVVVVLVVLLVVLVPPPDPVVSQVVLVVVCVVPVDDPVSCVSSVHDDDPPPDDDDPPPPPPPVNVVVVVVVD

Radius of gyration: 93.69 Å; Cα contacts (8 Å, |Δi|>4): 23; chains: 1; bounding box: 166×70×245 Å

Mean predicted aligned error: 20.17 Å

pLDDT: mean 79.5, std 17.57, range [32.06, 97.62]

Solvent-accessible surface area (backbone atoms only — not comparable to full-atom values): 14455 Å² total; per-residue (Å²): 116,74,69,58,58,54,50,54,51,50,52,52,50,52,51,51,48,52,51,52,52,50,51,50,49,53,58,49,50,52,52,52,52,50,52,51,48,55,50,50,53,49,52,51,51,51,52,49,50,54,51,49,52,49,52,50,52,50,50,52,52,51,52,53,53,51,51,53,50,50,54,51,51,53,49,48,54,53,50,52,51,51,53,49,52,52,52,50,52,53,49,54,53,51,49,55,50,48,53,50,50,53,50,53,51,50,53,53,52,52,50,54,50,52,51,52,52,53,50,51,55,50,54,49,52,53,50,52,52,53,49,52,51,50,52,52,50,50,51,52,52,53,53,50,50,52,54,49,53,53,50,54,52,51,52,53,49,51,55,51,52,54,51,51,52,51,50,52,49,53,53,51,52,50,52,47,53,53,49,55,51,48,54,53,50,49,57,50,45,56,53,50,50,50,51,51,54,50,50,44,60,56,48,72,70,46,86,48,67,70,60,38,50,52,54,52,54,58,47,46,73,73,64,71,61,53,75,71,60,37,52,77,63,72,51,85,74,75,80,78,86,70,87,76,79,81,74,77,77,75,50,71,65,60,61,53,58,57,66,75,75,114